Protein AF-K1SN02-F1 (afdb_monomer)

Foldseek 3Di:
DAFDDDPVVVVLVVLLVVLVCVVPDDLFWAKEKEFEAFQVRFTDFQDWAAEFVRDIWTAHPRRMTMDIGSFDKFKWKFFFDDQPTTDRPRPPCPDAGPDHWYWYFYQHLWTKIWTADPDPDLEAEGEDDRSVLSDADSRQGAQEAEPRHGDDPVNSCVLSPDPFRKYKYKYWDADPVQCVVPNPSRNSTYIYIYIDGPRDMDIDGDPDSVRRDSVRMHIYMYGPPGDDDPVSLVSNVVSVVSVVVVVCVVCVDDDPDDDDDRPPPDDDDPDDDDDPDD

Radius of gyration: 21.79 Å; Cα contacts (8 Å, |Δi|>4): 467; chains: 1; bounding box: 50×62×51 Å

Solvent-accessible surface area (backbone atoms only — not comparable to full-atom values): 16027 Å² total; per-residue (Å²): 120,80,61,66,63,68,69,54,38,52,50,52,52,52,50,31,51,50,18,51,50,61,70,68,49,72,89,51,68,28,46,45,35,34,35,35,22,31,64,84,71,40,54,29,51,66,48,67,35,41,30,53,92,77,43,75,47,60,21,38,83,71,6,34,44,78,47,79,39,68,58,39,60,37,50,35,38,39,40,52,89,62,102,74,42,52,53,72,50,49,84,76,59,81,56,53,73,81,55,58,43,36,37,40,38,38,27,48,74,31,48,33,43,30,43,45,75,74,66,90,59,60,66,43,79,38,71,47,79,66,45,80,64,50,67,78,45,66,73,54,57,48,38,45,28,41,94,88,39,75,61,49,62,69,60,50,48,54,63,69,69,46,93,55,35,32,40,41,39,35,39,66,39,61,59,73,65,22,33,73,77,57,37,80,72,14,76,60,7,32,37,38,40,46,82,42,56,43,72,34,72,52,73,50,68,58,98,52,58,89,67,62,48,61,88,47,48,46,44,37,41,32,38,69,93,58,78,72,57,66,71,55,51,53,51,45,53,54,33,56,52,51,54,50,51,54,53,53,69,75,45,80,83,75,81,91,81,85,90,74,86,62,92,83,74,63,90,69,80,85,79,78,82,79,73,86,80,128

Mean predicted aligned error: 12.96 Å

Organism: NCBI:txid408170

Nearest PDB structures (foldseek):
  3cyp-assembly3_B  TM=5.493E-01  e=2.891E+00  unclassified
  3s0w-assembly1_A  TM=4.953E-01  e=4.980E+00  Helicobacter pylori 26695

Secondary structure (DSSP, 8-state):
-PPP-THHHHHHHHHHHHHHHHHHS--PPEEEEEEEE-TTSSB-TT-EEEEGGG-EEE--TTSEEEEEESS-EEEEEEE-SSS---B-GGGT----TT--EEEEEE-SSSEEEEEEP-SSSSEEEEEES-GGG----SSSPPEEEETTEEPPHHHHHHHHTSSSEEEEEEEEE-THHHHHHHGGGGTT-EEEEEEEEESEEEEE--SSGGG--GGGEEEEEEETTPPPPHHHHHHHHHHHHHHHHHHHHH-TTT-S------TT--------------

Structure (mmCIF, N/CA/C/O backbone):
data_AF-K1SN02-F1
#
_entry.id   AF-K1SN02-F1
#
loop_
_atom_site.group_PDB
_atom_site.id
_atom_site.type_symbol
_atom_site.label_atom_id
_atom_site.label_alt_id
_atom_site.label_comp_id
_atom_site.label_asym_id
_atom_site.label_entity_id
_atom_site.label_seq_id
_atom_site.pdbx_PDB_ins_code
_atom_site.Cartn_x
_atom_site.Cartn_y
_atom_site.Cartn_z
_atom_site.occupancy
_atom_site.B_iso_or_equiv
_atom_site.auth_seq_id
_atom_site.auth_comp_id
_atom_site.auth_asym_id
_atom_site.auth_atom_id
_atom_site.pdbx_PDB_model_num
ATOM 1 N N . MET A 1 1 ? -15.490 1.609 28.570 1.00 53.97 1 MET A N 1
ATOM 2 C CA . MET A 1 1 ? -14.510 2.657 28.214 1.00 53.97 1 MET A CA 1
ATOM 3 C C . MET A 1 1 ? -15.247 3.984 28.190 1.00 53.97 1 MET A C 1
ATOM 5 O O . MET A 1 1 ? -16.457 3.940 27.998 1.00 53.97 1 MET A O 1
ATOM 9 N N . PRO A 1 2 ? -14.588 5.120 28.461 1.00 56.62 2 PRO A N 1
ATOM 10 C CA . PRO A 1 2 ? -15.190 6.427 28.204 1.00 56.62 2 PRO A CA 1
ATOM 11 C C . PRO A 1 2 ? -15.437 6.627 26.691 1.00 56.62 2 PRO A C 1
ATOM 13 O O . PRO A 1 2 ? -14.817 5.910 25.897 1.00 56.62 2 PRO A O 1
ATOM 16 N N . PRO A 1 3 ? -16.323 7.564 26.297 1.00 67.69 3 PRO A N 1
ATOM 17 C CA . PRO A 1 3 ? -16.510 7.959 24.901 1.00 67.69 3 PRO A CA 1
ATOM 18 C C . PRO A 1 3 ? -15.192 8.381 24.247 1.00 67.69 3 PRO A C 1
ATOM 20 O O . PRO A 1 3 ? -14.272 8.845 24.926 1.00 67.69 3 PRO A O 1
ATOM 23 N N . VAL A 1 4 ? -15.107 8.235 22.926 1.00 72.56 4 VAL A N 1
ATOM 24 C CA . VAL A 1 4 ? -13.959 8.731 22.156 1.00 72.56 4 VAL A CA 1
ATOM 25 C C . VAL A 1 4 ? -14.099 10.238 21.947 1.00 72.56 4 VAL A C 1
ATOM 27 O O . VAL A 1 4 ? -15.140 10.701 21.489 1.00 72.56 4 VAL A O 1
ATOM 30 N N . GLU A 1 5 ? -13.046 11.000 22.242 1.00 76.19 5 GLU A N 1
ATOM 31 C CA . GLU A 1 5 ? -12.989 12.455 22.051 1.00 76.19 5 GLU A CA 1
ATOM 32 C C . GLU A 1 5 ? -11.730 12.855 21.261 1.00 76.19 5 GLU A C 1
ATOM 34 O O . GLU A 1 5 ? -10.764 12.093 21.175 1.00 76.19 5 GLU A O 1
ATOM 39 N N . GLY A 1 6 ? -11.736 14.057 20.674 1.00 86.25 6 GLY A N 1
ATOM 40 C CA . GLY A 1 6 ? -10.590 14.611 19.943 1.00 86.25 6 GLY A CA 1
ATOM 41 C C . GLY A 1 6 ? -10.284 13.887 18.627 1.00 86.25 6 GLY A C 1
ATOM 42 O O . GLY A 1 6 ? -11.191 13.431 17.929 1.00 86.25 6 GLY A O 1
ATOM 43 N N . SER A 1 7 ? -8.999 13.765 18.294 1.00 86.75 7 SER A N 1
ATOM 44 C CA . SER A 1 7 ? -8.512 13.175 17.036 1.00 86.75 7 SER A CA 1
ATOM 45 C C . SER A 1 7 ? -8.970 11.740 16.796 1.00 86.75 7 SER A C 1
ATOM 47 O O . SER A 1 7 ? -9.164 11.332 15.653 1.00 86.75 7 SER A O 1
ATOM 49 N N . MET A 1 8 ? -9.202 10.970 17.859 1.00 90.88 8 MET A N 1
ATOM 50 C CA . MET A 1 8 ? -9.711 9.605 17.741 1.00 90.88 8 MET A CA 1
ATOM 51 C C . MET A 1 8 ? -11.158 9.584 17.225 1.00 90.88 8 MET A C 1
ATOM 53 O O . MET A 1 8 ? -11.515 8.709 16.439 1.00 90.88 8 MET A O 1
ATOM 57 N N . ALA A 1 9 ? -11.990 10.558 17.610 1.00 90.62 9 ALA A N 1
ATOM 58 C CA . ALA A 1 9 ? -13.353 10.669 17.094 1.00 90.62 9 ALA A CA 1
ATOM 59 C C . ALA A 1 9 ? -13.345 11.110 15.622 1.00 90.62 9 ALA A C 1
ATOM 61 O O . ALA A 1 9 ? -14.092 10.572 14.805 1.00 90.62 9 ALA A O 1
ATOM 62 N N . GLU A 1 10 ? -12.449 12.037 15.268 1.00 91.25 10 GLU A N 1
ATOM 63 C CA . GLU A 1 10 ? -12.244 12.475 13.882 1.00 91.25 10 GLU A CA 1
ATOM 64 C C . GLU A 1 10 ? -11.747 11.333 12.985 1.00 91.25 10 GLU A C 1
ATOM 66 O O . GLU A 1 10 ? -12.242 11.172 11.868 1.00 91.25 10 GLU A O 1
ATOM 71 N N . LEU A 1 11 ? -10.827 10.497 13.480 1.00 93.06 11 LEU A N 1
ATOM 72 C CA . LEU A 1 11 ? -10.357 9.293 12.792 1.00 93.06 11 LEU A CA 1
ATOM 73 C C . LEU A 1 11 ? -11.524 8.362 12.448 1.00 93.06 11 LEU A C 1
ATOM 75 O O . LEU A 1 11 ? -11.682 7.993 11.285 1.00 93.06 11 LEU A O 1
ATOM 79 N N . LEU A 1 12 ? -12.348 8.000 13.435 1.00 94.00 12 LEU A N 1
ATOM 80 C CA . LEU A 1 12 ? -13.479 7.093 13.224 1.00 94.00 12 LEU A CA 1
ATOM 81 C C . LEU A 1 12 ? -14.492 7.674 12.229 1.00 94.00 12 LEU A C 1
ATOM 83 O O . LEU A 1 12 ? -14.908 6.969 11.311 1.00 94.00 12 LEU A O 1
ATOM 87 N N . ALA A 1 13 ? -14.819 8.964 12.348 1.00 92.94 13 ALA A N 1
ATOM 88 C CA . ALA A 1 13 ? -15.745 9.640 11.441 1.00 92.94 13 ALA A CA 1
ATOM 89 C C . ALA A 1 13 ? -15.216 9.711 9.996 1.00 92.94 13 ALA A C 1
ATOM 91 O O . ALA A 1 13 ? -15.965 9.502 9.039 1.00 92.94 13 ALA A O 1
ATOM 92 N N . ASN A 1 14 ? -13.919 9.981 9.812 1.00 92.94 14 ASN A N 1
ATOM 93 C CA . ASN A 1 14 ? -13.302 10.005 8.486 1.00 92.94 14 ASN A CA 1
ATOM 94 C C . ASN A 1 14 ? -13.254 8.604 7.858 1.00 92.94 14 ASN A C 1
ATOM 96 O O . ASN A 1 14 ? -13.504 8.472 6.659 1.00 92.94 14 ASN A O 1
ATOM 100 N N . LEU A 1 15 ? -13.000 7.558 8.649 1.00 93.12 15 LEU A N 1
ATOM 101 C CA . LEU A 1 15 ? -13.045 6.170 8.179 1.00 93.12 15 LEU A CA 1
ATOM 102 C C . LEU A 1 15 ? -14.469 5.729 7.809 1.00 93.12 15 LEU A C 1
ATOM 104 O O . LEU A 1 15 ? -14.651 5.116 6.760 1.00 93.12 15 LEU A O 1
ATOM 108 N N . GLU A 1 16 ? -15.477 6.094 8.605 1.00 93.25 16 GLU A N 1
ATOM 109 C CA . GLU A 1 16 ? -16.899 5.886 8.290 1.00 93.25 16 GLU A CA 1
ATOM 110 C C . GLU A 1 16 ? -17.292 6.537 6.964 1.00 93.25 16 GLU A C 1
ATOM 112 O O . GLU A 1 16 ? -17.898 5.897 6.099 1.00 93.25 16 GLU A O 1
ATOM 117 N N . ARG A 1 17 ? -16.908 7.807 6.783 1.00 90.81 17 ARG A N 1
ATOM 118 C CA . ARG A 1 17 ? -17.157 8.547 5.542 1.00 90.81 17 ARG A CA 1
ATOM 119 C C . ARG A 1 17 ? -16.485 7.862 4.352 1.00 90.81 17 ARG A C 1
ATOM 121 O O . ARG A 1 17 ? -17.151 7.607 3.354 1.00 90.81 17 ARG A O 1
ATOM 128 N N . THR A 1 18 ? -15.211 7.501 4.489 1.00 87.12 18 THR A N 1
ATOM 129 C CA . THR A 1 18 ? -14.432 6.822 3.439 1.00 87.12 18 THR A CA 1
ATOM 130 C C . THR A 1 18 ? -15.048 5.468 3.067 1.00 87.12 18 THR A C 1
ATOM 132 O O . THR A 1 18 ? -15.125 5.109 1.894 1.00 87.12 18 THR A O 1
ATOM 135 N N . ALA A 1 19 ? -15.537 4.707 4.049 1.00 86.62 19 ALA A N 1
ATOM 136 C CA . ALA A 1 19 ? -16.222 3.442 3.803 1.00 86.62 19 ALA A CA 1
ATOM 137 C C . ALA A 1 19 ? -17.558 3.627 3.078 1.00 86.62 19 ALA A C 1
ATOM 139 O O . ALA A 1 19 ? -17.861 2.872 2.153 1.00 86.62 19 ALA A O 1
ATOM 140 N N . LEU A 1 20 ? -18.336 4.649 3.437 1.00 86.88 20 LEU A N 1
ATOM 141 C CA . LEU A 1 20 ? -19.575 4.972 2.735 1.00 86.88 20 LEU A CA 1
ATOM 142 C C . LEU A 1 20 ? -19.314 5.408 1.286 1.00 86.88 20 LEU A C 1
ATOM 144 O O . LEU A 1 20 ? -20.003 4.955 0.371 1.00 86.88 20 LEU A O 1
ATOM 148 N N . GLU A 1 21 ? -18.302 6.247 1.067 1.00 83.31 21 GLU A N 1
ATOM 149 C CA . GLU A 1 21 ? -17.846 6.638 -0.270 1.00 83.31 21 GLU A CA 1
ATOM 150 C C . GLU A 1 21 ? -17.459 5.398 -1.083 1.00 83.31 21 GLU A C 1
ATOM 152 O O . GLU A 1 21 ? -17.989 5.197 -2.171 1.00 83.31 21 GLU A O 1
ATOM 157 N N . LYS A 1 22 ? -16.655 4.487 -0.520 1.00 75.56 22 LYS A N 1
ATOM 158 C CA . LYS A 1 22 ? -16.278 3.222 -1.173 1.00 75.56 22 LYS A CA 1
ATOM 159 C C . LYS A 1 22 ? -17.474 2.309 -1.474 1.00 75.56 22 LYS A C 1
ATOM 161 O O . LYS A 1 22 ? -17.484 1.643 -2.502 1.00 75.56 22 LYS A O 1
ATOM 166 N N . GLN A 1 23 ? -18.475 2.257 -0.594 1.00 75.50 23 GLN A N 1
ATOM 167 C CA . GLN A 1 23 ? -19.681 1.440 -0.786 1.00 75.50 23 GLN A CA 1
ATOM 168 C C . GLN A 1 23 ? -20.591 1.983 -1.896 1.00 75.50 23 GLN A C 1
ATOM 170 O O . GLN A 1 23 ? -21.302 1.215 -2.543 1.00 75.50 23 GLN A O 1
ATOM 175 N N . THR A 1 24 ? -20.613 3.304 -2.069 1.00 71.62 24 THR A N 1
ATOM 176 C CA . THR A 1 24 ? -21.481 3.995 -3.033 1.00 71.62 24 THR A CA 1
ATOM 177 C C . THR A 1 24 ? -20.775 4.329 -4.341 1.00 71.62 24 THR A C 1
ATOM 179 O O . THR A 1 24 ? -21.447 4.647 -5.321 1.00 71.62 24 THR A O 1
ATOM 182 N N . ALA A 1 25 ? -19.446 4.228 -4.372 1.00 64.62 25 ALA A N 1
ATOM 183 C CA . ALA A 1 25 ? -18.659 4.359 -5.580 1.00 64.62 25 ALA A CA 1
ATOM 184 C C . ALA A 1 25 ? -19.066 3.272 -6.578 1.00 64.62 25 ALA A C 1
ATOM 186 O O . ALA A 1 25 ? -19.019 2.074 -6.290 1.00 64.62 25 ALA A O 1
ATOM 187 N N . GLU A 1 26 ? -19.452 3.692 -7.781 1.00 57.66 26 GLU A N 1
ATOM 188 C CA . GLU A 1 26 ? -19.467 2.778 -8.916 1.00 57.66 26 GLU A CA 1
ATOM 189 C C . GLU A 1 26 ? -18.046 2.234 -9.110 1.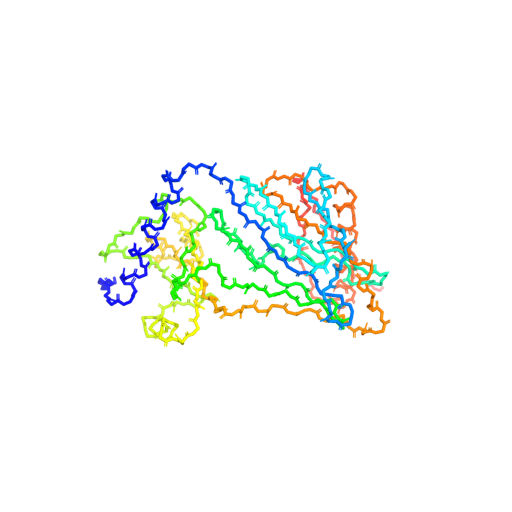00 57.66 26 GLU A C 1
ATOM 191 O O . GLU A 1 26 ? -17.074 2.946 -8.848 1.00 57.66 26 GLU A O 1
ATOM 196 N N . SER A 1 27 ? -17.916 0.975 -9.542 1.00 58.53 27 SER A N 1
ATOM 197 C CA . SER A 1 27 ? -16.624 0.353 -9.859 1.00 58.53 27 SER A CA 1
ATOM 198 C C . SER A 1 27 ? -15.967 1.102 -11.023 1.00 58.53 27 SER A C 1
ATOM 200 O O . SER A 1 27 ? -16.099 0.714 -12.179 1.00 58.53 27 SER A O 1
ATOM 202 N N . GLY A 1 28 ? -15.320 2.224 -10.718 1.00 59.72 28 GLY A N 1
ATOM 203 C CA . GLY A 1 28 ? -14.624 3.071 -11.667 1.00 59.72 28 GLY A CA 1
ATOM 204 C C . GLY A 1 28 ? -13.211 2.564 -11.897 1.00 59.72 28 GLY A C 1
ATOM 205 O O . GLY A 1 28 ? -12.544 2.078 -10.979 1.00 59.72 28 GLY A O 1
ATOM 206 N N . ALA A 1 29 ? -12.743 2.685 -13.135 1.00 67.44 29 ALA A N 1
ATOM 207 C CA . ALA A 1 29 ? -11.356 2.401 -13.432 1.00 67.44 29 ALA A CA 1
ATOM 208 C C . ALA A 1 29 ? -10.444 3.398 -12.693 1.00 67.44 29 ALA A C 1
ATOM 210 O O . ALA A 1 29 ? -10.661 4.605 -12.769 1.00 67.44 29 ALA A O 1
ATOM 211 N N . HIS A 1 30 ? -9.434 2.893 -11.992 1.00 70.69 30 HIS A N 1
ATOM 212 C CA . HIS A 1 30 ? -8.399 3.678 -11.325 1.00 70.69 30 HIS A CA 1
ATOM 213 C C . HIS A 1 30 ? -7.110 3.657 -12.140 1.00 70.69 30 HIS A C 1
ATOM 215 O O . HIS A 1 30 ? -6.865 2.751 -12.951 1.00 70.69 30 HIS A O 1
ATOM 221 N N . THR A 1 31 ? -6.291 4.680 -11.919 1.00 75.88 31 THR A N 1
ATOM 222 C CA . THR A 1 31 ? -5.050 4.892 -12.647 1.00 75.88 31 THR A CA 1
ATOM 223 C C . THR A 1 31 ? -3.862 4.514 -11.778 1.00 75.88 31 THR A C 1
ATOM 225 O O . THR A 1 31 ? -3.596 5.086 -10.724 1.00 75.88 31 THR A O 1
ATOM 228 N N . PHE A 1 32 ? -3.091 3.560 -12.276 1.00 78.31 32 PHE A N 1
ATOM 229 C CA . PHE A 1 32 ? -1.791 3.205 -11.748 1.00 78.31 32 PHE A CA 1
ATOM 230 C C . PHE A 1 32 ? -0.717 3.835 -12.622 1.00 78.31 32 PHE A C 1
ATOM 232 O O . PHE A 1 32 ? -0.511 3.440 -13.774 1.00 78.31 32 PHE A O 1
ATOM 239 N N . THR A 1 33 ? -0.050 4.844 -12.082 1.00 84.06 33 THR A N 1
ATOM 240 C CA . THR A 1 33 ? 1.046 5.540 -12.746 1.00 84.06 33 THR A CA 1
ATOM 241 C C . THR A 1 33 ? 2.354 5.255 -12.040 1.00 84.06 33 THR A C 1
ATOM 243 O O . THR A 1 33 ? 2.407 4.917 -10.857 1.00 84.06 33 THR A O 1
ATOM 246 N N . GLY A 1 34 ? 3.444 5.417 -12.767 1.00 87.19 34 GLY A N 1
ATOM 247 C CA . GLY A 1 34 ? 4.736 5.407 -12.126 1.00 87.19 34 GLY A CA 1
ATOM 248 C C . GLY A 1 34 ? 5.867 5.633 -13.090 1.00 87.19 34 GLY A C 1
ATOM 249 O O . GLY A 1 34 ? 5.663 5.914 -14.276 1.00 87.19 34 GLY A O 1
ATOM 250 N N . ARG A 1 35 ? 7.069 5.527 -12.540 1.00 90.94 35 ARG A N 1
ATOM 251 C CA . ARG A 1 35 ? 8.315 5.771 -13.241 1.00 90.94 35 ARG A CA 1
ATOM 252 C C . ARG A 1 35 ? 9.356 4.736 -12.855 1.00 90.94 35 ARG A C 1
ATOM 254 O O . ARG A 1 35 ? 9.478 4.388 -11.685 1.00 90.94 35 ARG A O 1
ATOM 261 N N . VAL A 1 36 ? 10.105 4.255 -13.837 1.00 88.25 36 VAL A N 1
ATOM 262 C CA . VAL A 1 36 ? 11.211 3.318 -13.633 1.00 88.25 36 VAL A CA 1
ATOM 263 C C . VAL A 1 36 ? 12.522 4.029 -13.927 1.00 88.25 36 VAL A C 1
ATOM 265 O O . VAL A 1 36 ? 12.675 4.668 -14.970 1.00 88.25 36 VAL A O 1
ATOM 268 N N . PHE A 1 37 ? 13.467 3.899 -13.006 1.00 88.25 37 PHE A N 1
ATOM 269 C CA . PHE A 1 37 ? 14.831 4.387 -13.108 1.00 88.25 37 PHE A CA 1
ATOM 270 C C . PHE A 1 37 ? 15.786 3.196 -13.171 1.00 88.25 37 PHE A C 1
ATOM 272 O O . PHE A 1 37 ? 15.706 2.270 -12.361 1.00 88.25 37 PHE A O 1
ATOM 279 N N . GLY A 1 38 ? 16.672 3.216 -14.164 1.00 85.62 38 GLY A N 1
ATOM 280 C CA . GLY A 1 38 ? 17.622 2.143 -14.429 1.00 85.62 38 GLY A CA 1
ATOM 281 C C . GLY A 1 38 ? 18.846 2.192 -13.518 1.00 85.62 38 GLY A C 1
ATOM 282 O O . GLY A 1 38 ? 18.917 2.946 -12.545 1.00 85.62 38 GLY A O 1
ATOM 283 N N . ARG A 1 39 ? 19.861 1.398 -13.872 1.00 82.19 39 ARG A N 1
ATOM 284 C CA . ARG A 1 39 ? 21.099 1.256 -13.089 1.00 82.19 39 ARG A CA 1
ATOM 285 C C . ARG A 1 39 ? 21.873 2.562 -12.893 1.00 82.19 39 ARG A C 1
ATOM 287 O O . ARG A 1 39 ? 22.628 2.701 -11.936 1.00 82.19 39 ARG A O 1
ATOM 294 N N . ASP A 1 40 ? 21.731 3.505 -13.813 1.00 86.38 40 ASP A N 1
ATOM 295 C CA . ASP A 1 40 ? 22.384 4.810 -13.757 1.00 86.38 40 ASP A CA 1
ATOM 296 C C . ASP A 1 40 ? 21.537 5.879 -13.049 1.00 86.38 40 ASP A C 1
ATOM 298 O O . ASP A 1 40 ? 21.893 7.057 -13.095 1.00 86.38 40 ASP A O 1
ATOM 302 N N . ASP A 1 41 ? 20.442 5.461 -12.397 1.00 86.69 41 ASP A N 1
ATOM 303 C CA . ASP A 1 41 ? 19.448 6.314 -11.739 1.00 86.69 41 ASP A CA 1
ATOM 304 C C . ASP A 1 41 ? 18.820 7.342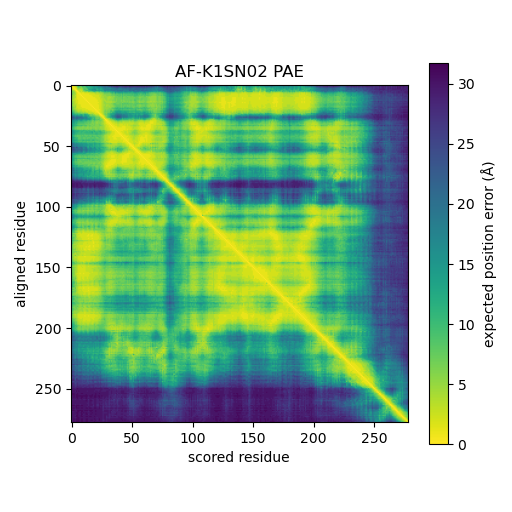 -12.698 1.00 86.69 41 ASP A C 1
ATOM 306 O O . ASP A 1 41 ? 18.359 8.415 -12.306 1.00 86.69 41 ASP A O 1
ATOM 310 N N . LYS A 1 42 ? 18.806 7.018 -13.998 1.00 91.81 42 LYS A N 1
ATOM 311 C CA . LYS A 1 42 ? 18.092 7.783 -15.020 1.00 91.81 42 LYS A CA 1
ATOM 312 C C . LYS A 1 42 ? 16.825 7.056 -15.445 1.00 91.81 42 LYS A C 1
ATOM 314 O O . LYS A 1 42 ? 16.740 5.835 -15.304 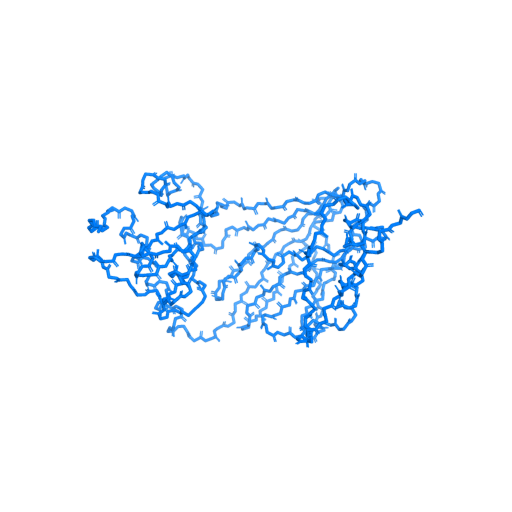1.00 91.81 42 LYS A O 1
ATOM 319 N N . PRO A 1 43 ? 15.839 7.786 -15.991 1.00 93.62 43 PRO A N 1
ATOM 320 C CA . PRO A 1 43 ? 14.614 7.162 -16.449 1.00 93.62 43 PRO A CA 1
ATOM 321 C C . PRO A 1 43 ? 14.884 6.081 -17.494 1.00 93.62 43 PRO A C 1
ATOM 323 O O . PRO A 1 43 ? 15.592 6.315 -18.475 1.00 93.62 43 PRO A O 1
ATOM 326 N N . TRP A 1 44 ? 14.318 4.900 -17.271 1.00 91.62 44 TRP A N 1
ATOM 327 C CA . TRP A 1 44 ? 14.549 3.739 -18.112 1.00 91.62 44 TRP A CA 1
ATOM 328 C C . TRP A 1 44 ? 13.460 3.633 -19.167 1.00 91.62 44 TRP A C 1
ATOM 330 O O . TRP A 1 44 ? 12.356 3.169 -18.891 1.00 91.62 44 TRP A O 1
ATOM 340 N N . ALA A 1 45 ? 13.776 4.065 -20.383 1.00 92.62 45 ALA A N 1
ATOM 341 C CA . ALA A 1 45 ? 12.887 3.938 -21.528 1.00 92.62 45 ALA A CA 1
ATOM 342 C C . ALA A 1 45 ? 12.857 2.510 -22.082 1.00 9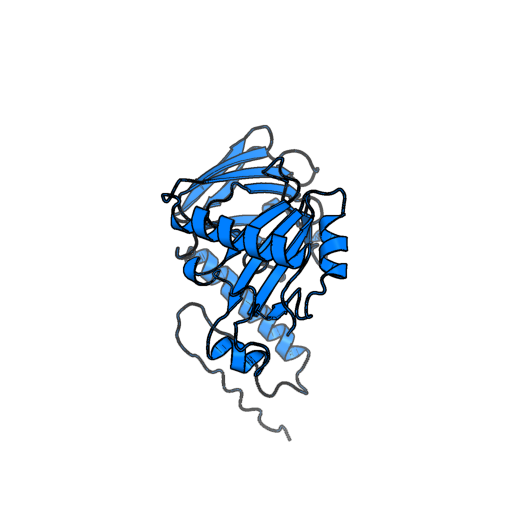2.62 45 ALA A C 1
ATOM 344 O O . ALA A 1 45 ? 13.900 1.866 -22.199 1.00 92.62 45 ALA A O 1
ATOM 345 N N . GLY A 1 46 ? 11.674 2.039 -22.479 1.00 89.38 46 GLY A N 1
ATOM 346 C CA . GLY A 1 46 ? 11.519 0.713 -23.076 1.00 89.38 46 GLY A CA 1
ATOM 347 C C . GLY A 1 46 ? 11.575 -0.447 -22.080 1.00 89.38 46 GLY A C 1
ATOM 348 O O . GLY A 1 46 ? 11.609 -1.595 -22.516 1.00 89.38 46 GLY A O 1
ATOM 349 N N . TYR A 1 47 ? 11.575 -0.174 -20.771 1.00 85.50 47 TYR A N 1
ATOM 350 C CA . TYR A 1 47 ? 11.469 -1.213 -19.752 1.00 85.50 47 TYR A CA 1
ATOM 351 C C . TYR A 1 47 ? 10.083 -1.856 -19.841 1.00 85.50 47 TYR A C 1
ATOM 353 O O . TYR A 1 47 ? 9.062 -1.165 -19.788 1.00 85.50 47 TYR A O 1
ATOM 361 N N . GLU A 1 48 ? 10.057 -3.173 -20.016 1.00 83.62 48 GLU A N 1
ATOM 362 C CA . GLU A 1 48 ? 8.841 -3.952 -20.201 1.00 83.62 48 GLU A CA 1
ATOM 363 C C . GLU A 1 48 ? 8.501 -4.706 -18.917 1.00 83.62 48 GLU A C 1
ATOM 365 O O . GLU A 1 48 ? 9.327 -5.434 -18.372 1.00 83.62 48 GLU A O 1
ATOM 370 N N . PHE A 1 49 ? 7.259 -4.574 -18.460 1.00 77.00 49 PHE A N 1
ATOM 371 C CA . PHE A 1 49 ? 6.736 -5.348 -17.342 1.00 77.00 49 PHE A CA 1
ATOM 372 C C . PHE A 1 49 ? 5.416 -6.027 -17.700 1.00 77.00 49 PHE A C 1
ATOM 374 O O . PHE A 1 49 ? 4.656 -5.583 -18.571 1.00 77.00 49 PHE A O 1
ATOM 381 N N . ILE A 1 50 ? 5.160 -7.150 -17.032 1.00 72.12 50 ILE A N 1
ATOM 382 C CA . ILE A 1 50 ? 4.043 -8.042 -17.331 1.00 72.12 50 ILE A CA 1
ATOM 383 C C . ILE A 1 50 ? 2.916 -7.767 -16.338 1.00 72.12 50 ILE A C 1
ATOM 385 O O . ILE A 1 50 ? 3.113 -7.715 -15.130 1.00 72.12 50 ILE A O 1
ATOM 389 N N . CYS A 1 51 ? 1.706 -7.605 -16.846 1.00 70.19 51 CYS A N 1
ATOM 390 C CA . CYS A 1 51 ? 0.493 -7.460 -16.057 1.00 70.19 51 CYS A CA 1
ATOM 391 C C . CYS A 1 51 ? -0.347 -8.743 -16.135 1.00 70.19 51 CYS A C 1
ATOM 393 O O . CYS A 1 51 ? -0.218 -9.527 -17.084 1.00 70.19 51 CYS A O 1
ATOM 395 N N . SER A 1 52 ? -1.251 -8.938 -15.171 1.00 62.75 52 SER A N 1
ATOM 396 C CA . SER A 1 52 ? -2.237 -10.023 -15.221 1.00 62.75 52 SER A CA 1
ATOM 397 C C . SER A 1 52 ? -3.011 -10.004 -16.548 1.00 62.75 52 SER A C 1
ATOM 399 O O . SER A 1 52 ? -3.243 -8.951 -17.156 1.00 62.75 52 SER A O 1
ATOM 401 N N . GLY A 1 53 ? -3.341 -11.202 -17.036 1.00 61.50 53 GLY A N 1
ATOM 402 C CA . GLY A 1 53 ? -3.879 -11.431 -18.378 1.00 61.50 53 GLY A CA 1
ATOM 403 C C . GLY A 1 53 ? -2.825 -11.406 -19.493 1.00 61.50 53 GLY A C 1
ATOM 404 O O . GLY A 1 53 ? -3.185 -11.378 -20.667 1.00 61.50 53 GLY A O 1
ATOM 405 N N . GLY A 1 54 ? -1.529 -11.389 -19.155 1.00 64.62 54 GLY A N 1
ATOM 406 C CA . GLY A 1 54 ? -0.424 -11.408 -20.125 1.00 64.62 54 GLY A CA 1
ATOM 407 C C . GLY A 1 54 ? -0.207 -10.077 -20.850 1.00 64.62 54 GLY A C 1
ATOM 408 O O . GLY A 1 54 ? 0.541 -10.017 -21.829 1.00 64.62 54 GLY A O 1
ATOM 409 N N . ARG A 1 55 ? -0.854 -9.000 -20.386 1.00 68.88 55 ARG A N 1
ATOM 410 C CA . ARG A 1 55 ? -0.677 -7.655 -20.938 1.00 68.88 55 ARG A CA 1
ATOM 411 C C . ARG A 1 55 ? 0.734 -7.169 -20.630 1.00 68.88 55 ARG A C 1
ATOM 413 O O . ARG A 1 55 ? 1.161 -7.188 -19.486 1.00 68.88 55 ARG A O 1
ATOM 420 N N . ARG A 1 56 ? 1.433 -6.678 -21.645 1.00 79.38 56 ARG A N 1
ATOM 421 C CA . ARG A 1 56 ? 2.750 -6.053 -21.499 1.00 79.38 56 ARG A CA 1
ATOM 422 C C . ARG A 1 56 ? 2.586 -4.542 -21.453 1.00 79.38 56 ARG A C 1
ATOM 424 O O . ARG A 1 56 ? 1.790 -3.983 -22.212 1.00 79.38 56 ARG A O 1
ATOM 431 N N . VAL A 1 57 ? 3.306 -3.892 -20.553 1.00 81.50 57 VAL A N 1
ATOM 432 C CA . VAL A 1 57 ? 3.378 -2.433 -20.463 1.00 81.50 57 VAL A CA 1
ATOM 433 C C . VAL A 1 57 ? 4.837 -2.043 -20.605 1.00 81.50 57 VAL A C 1
ATOM 435 O O . VAL A 1 57 ? 5.713 -2.677 -20.027 1.00 81.50 57 VAL A O 1
ATOM 438 N N . VAL A 1 58 ? 5.079 -1.024 -21.422 1.00 88.25 58 VAL A N 1
ATOM 439 C CA . VAL A 1 58 ? 6.417 -0.547 -21.762 1.00 88.25 58 VAL A CA 1
ATOM 440 C C . VAL A 1 58 ? 6.517 0.908 -21.339 1.00 88.25 58 VAL A C 1
ATOM 442 O O . VAL A 1 58 ? 5.603 1.691 -21.610 1.00 88.25 58 VAL A O 1
ATOM 445 N N . THR A 1 59 ? 7.605 1.262 -20.664 1.00 91.56 59 THR A N 1
ATOM 446 C CA . THR A 1 59 ? 7.851 2.638 -20.233 1.00 91.56 59 THR A CA 1
ATOM 447 C C . THR A 1 59 ? 8.180 3.566 -21.406 1.00 91.56 59 THR A C 1
ATOM 449 O O . THR A 1 59 ? 8.816 3.168 -22.387 1.00 91.56 59 THR A O 1
ATOM 452 N N . ASP A 1 60 ? 7.758 4.827 -21.302 1.00 94.06 60 ASP A N 1
ATOM 453 C CA . ASP A 1 60 ? 8.055 5.868 -22.291 1.00 94.06 60 ASP A CA 1
ATOM 454 C C . ASP A 1 60 ? 9.504 6.392 -22.204 1.00 94.06 60 ASP A C 1
ATOM 456 O O . ASP A 1 60 ? 10.320 5.901 -21.426 1.00 94.06 60 ASP A O 1
ATOM 460 N N . ALA A 1 61 ? 9.845 7.402 -23.014 1.00 94.25 61 ALA A N 1
ATOM 461 C CA . ALA A 1 61 ? 11.185 7.999 -23.052 1.00 94.25 61 ALA A CA 1
ATOM 462 C C . ALA A 1 61 ? 11.637 8.587 -21.702 1.00 94.25 61 ALA A C 1
ATOM 464 O O . ALA A 1 61 ? 12.832 8.676 -21.424 1.00 94.25 61 ALA A O 1
ATOM 465 N N . GLU A 1 62 ? 10.686 8.965 -20.852 1.00 95.06 62 GLU A N 1
ATOM 466 C CA . GLU A 1 62 ? 10.924 9.459 -19.506 1.00 95.06 62 GLU A CA 1
ATOM 467 C C . GLU A 1 62 ? 10.738 8.360 -18.455 1.00 95.06 62 GLU A C 1
ATOM 469 O O . GLU A 1 62 ? 10.594 8.688 -17.278 1.00 95.06 62 GLU A O 1
ATOM 474 N N . GLY A 1 63 ? 10.752 7.081 -18.837 1.00 91.31 63 GLY A N 1
ATOM 475 C CA . GLY A 1 63 ? 10.608 5.941 -17.936 1.00 91.31 63 GLY A CA 1
ATOM 476 C C . GLY A 1 63 ? 9.216 5.805 -17.318 1.00 91.31 63 GLY A C 1
ATOM 477 O O . GLY A 1 63 ? 9.055 5.045 -16.367 1.00 91.31 63 GLY A O 1
ATOM 478 N N . ARG A 1 64 ? 8.214 6.548 -17.803 1.00 93.88 64 ARG A N 1
ATOM 479 C CA . ARG A 1 64 ? 6.871 6.581 -17.216 1.00 93.88 64 ARG A CA 1
ATOM 480 C C . ARG A 1 64 ? 5.994 5.476 -17.771 1.00 93.88 64 ARG A C 1
ATOM 482 O O . ARG A 1 64 ? 6.135 5.073 -18.924 1.00 93.88 64 ARG A O 1
ATOM 489 N N . PHE A 1 65 ? 5.024 5.054 -16.975 1.00 89.19 65 PHE A N 1
ATOM 490 C CA . PHE A 1 65 ? 3.960 4.161 -17.407 1.00 89.19 65 PHE A CA 1
ATOM 491 C C . PHE A 1 65 ? 2.604 4.595 -16.846 1.00 89.19 65 PHE A C 1
ATOM 493 O O . PHE A 1 65 ? 2.504 5.345 -15.872 1.00 89.19 65 PHE A O 1
ATOM 500 N N . THR A 1 66 ? 1.536 4.105 -17.470 1.00 86.50 66 THR A N 1
ATOM 501 C CA . THR A 1 66 ? 0.161 4.308 -17.008 1.00 86.50 66 THR A CA 1
ATOM 502 C C . THR A 1 66 ? -0.665 3.069 -17.308 1.00 86.50 66 THR A C 1
ATOM 504 O O . THR A 1 66 ? -0.663 2.561 -18.432 1.00 86.50 66 THR A O 1
ATOM 507 N N . ILE A 1 67 ? -1.387 2.589 -16.304 1.00 80.06 67 ILE A N 1
ATOM 508 C CA . ILE A 1 67 ? -2.300 1.459 -16.407 1.00 80.06 67 ILE A CA 1
ATOM 509 C C . ILE A 1 67 ? -3.641 1.893 -15.844 1.00 80.06 67 ILE A C 1
ATOM 511 O O . ILE A 1 67 ? -3.704 2.518 -14.795 1.00 80.06 67 ILE A O 1
ATOM 515 N N . VAL A 1 68 ? -4.704 1.552 -16.557 1.00 78.31 68 VAL A N 1
ATOM 516 C CA . VAL A 1 68 ? -6.080 1.816 -16.144 1.00 78.31 68 VAL A CA 1
ATOM 517 C C . VAL A 1 68 ? -6.752 0.469 -15.935 1.00 78.31 68 VAL A C 1
ATOM 519 O O . VAL A 1 68 ? -6.656 -0.405 -16.804 1.00 78.31 68 VAL A O 1
ATOM 522 N N . THR A 1 69 ? -7.370 0.291 -14.773 1.00 69.88 69 THR A N 1
ATOM 523 C CA . THR A 1 69 ? -7.947 -0.982 -14.329 1.00 69.88 69 THR A CA 1
ATOM 524 C C . THR A 1 69 ? -9.129 -0.762 -13.400 1.00 69.88 69 THR A C 1
ATOM 526 O O . THR A 1 69 ? -9.171 0.207 -12.658 1.00 69.88 69 THR A O 1
ATOM 529 N N . GLU A 1 70 ? -10.089 -1.676 -13.416 1.00 67.94 70 GLU A N 1
ATOM 530 C CA . GLU A 1 70 ? -11.218 -1.679 -12.478 1.00 67.94 70 GLU A CA 1
ATOM 531 C C . GLU A 1 70 ? -10.942 -2.568 -11.251 1.00 67.94 70 GLU A C 1
ATOM 533 O O . GLU A 1 70 ? -11.649 -2.484 -10.251 1.00 67.94 70 GLU A O 1
ATOM 538 N N . LYS A 1 71 ? -9.888 -3.398 -11.296 1.00 62.28 71 LYS A N 1
ATOM 539 C CA . LYS A 1 71 ? -9.500 -4.316 -10.217 1.00 62.28 71 LYS A CA 1
ATOM 540 C C . LYS A 1 71 ? -8.260 -3.811 -9.477 1.00 62.28 71 LYS A C 1
ATOM 542 O O . LYS A 1 71 ? -7.326 -3.377 -10.151 1.00 62.28 71 LYS A O 1
ATOM 547 N N . PRO A 1 72 ? -8.213 -3.894 -8.138 1.00 57.09 72 PRO A N 1
ATOM 548 C CA . PRO A 1 72 ? -7.041 -3.485 -7.363 1.00 57.09 72 PRO A CA 1
ATOM 549 C C . PRO A 1 72 ? -5.783 -4.257 -7.779 1.00 57.09 72 PRO A C 1
ATOM 551 O O . PRO A 1 72 ? -5.863 -5.384 -8.271 1.00 57.09 72 PRO A O 1
ATOM 554 N N . ILE A 1 73 ? -4.620 -3.629 -7.596 1.00 59.97 73 ILE A N 1
ATOM 555 C CA . ILE A 1 73 ? -3.316 -4.157 -8.015 1.00 59.97 73 ILE A CA 1
ATOM 556 C C . ILE A 1 73 ? -2.556 -4.704 -6.822 1.00 59.97 73 ILE A C 1
ATOM 558 O O . ILE A 1 73 ? -2.336 -4.013 -5.833 1.00 59.97 73 ILE A O 1
ATOM 562 N N . VAL A 1 74 ? -2.027 -5.904 -6.997 1.00 57.34 74 VAL A N 1
ATOM 563 C CA . VAL A 1 74 ? -0.953 -6.473 -6.201 1.00 57.34 74 VAL A CA 1
ATOM 564 C C . VAL A 1 74 ? 0.325 -6.450 -7.035 1.00 57.34 74 VAL A C 1
ATOM 566 O O . VAL A 1 74 ? 0.404 -7.035 -8.116 1.00 57.34 74 VAL A O 1
ATOM 569 N N . CYS A 1 75 ? 1.344 -5.755 -6.539 1.00 57.69 75 CYS A N 1
ATOM 570 C CA . CYS A 1 75 ? 2.653 -5.696 -7.178 1.00 57.69 75 CYS A CA 1
ATOM 571 C C . CYS A 1 75 ? 3.530 -6.872 -6.718 1.00 57.69 75 CYS A C 1
ATOM 573 O O . CYS A 1 75 ? 3.752 -7.074 -5.522 1.00 57.69 75 CYS A O 1
ATOM 575 N N . TYR A 1 76 ? 4.050 -7.635 -7.675 1.00 58.66 76 TYR A N 1
ATOM 576 C CA . TYR A 1 76 ? 4.993 -8.728 -7.480 1.00 58.66 76 TYR A CA 1
ATOM 577 C C . TYR A 1 76 ? 6.297 -8.446 -8.226 1.00 58.66 76 TYR A C 1
ATOM 579 O O . TYR A 1 76 ? 6.297 -7.989 -9.364 1.00 58.66 76 TYR A O 1
ATOM 587 N N . LEU A 1 77 ? 7.429 -8.773 -7.608 1.00 56.91 77 LEU A N 1
ATOM 588 C CA . LEU A 1 77 ? 8.752 -8.588 -8.199 1.00 56.91 77 LEU A CA 1
ATOM 589 C C . LEU A 1 77 ? 9.517 -9.913 -8.211 1.00 56.91 77 LEU A C 1
ATOM 591 O O . LEU A 1 77 ? 9.613 -10.606 -7.192 1.00 56.91 77 LEU A O 1
ATOM 595 N N . VAL A 1 78 ? 10.067 -10.271 -9.371 1.00 52.59 78 VAL A N 1
ATOM 596 C CA . VAL A 1 78 ? 10.794 -11.527 -9.592 1.00 52.59 78 VAL A CA 1
ATOM 597 C C . VAL A 1 78 ? 12.092 -11.225 -10.327 1.00 52.59 78 VAL A C 1
ATOM 599 O O . VAL A 1 78 ? 12.039 -10.744 -11.446 1.00 52.59 78 VAL A O 1
ATOM 602 N N . GLY A 1 79 ? 13.261 -11.512 -9.746 1.00 47.09 79 GLY A N 1
ATOM 603 C CA . GLY A 1 79 ? 14.518 -11.283 -10.470 1.00 47.09 79 GLY A CA 1
ATOM 604 C C . GLY A 1 79 ? 15.794 -11.850 -9.853 1.00 47.09 79 GLY A C 1
ATOM 605 O O . GLY A 1 79 ? 15.813 -12.184 -8.665 1.00 47.09 79 GLY A O 1
ATOM 606 N N . GLY A 1 80 ? 16.823 -11.939 -10.713 1.00 40.31 80 GLY A N 1
ATOM 607 C CA . GLY A 1 80 ? 18.238 -12.309 -10.483 1.00 40.31 80 GLY A CA 1
ATOM 608 C C . GLY A 1 80 ? 18.660 -13.635 -11.149 1.00 40.31 80 GLY A C 1
ATOM 609 O O . GLY A 1 80 ? 17.793 -14.397 -11.571 1.00 40.31 80 GLY A O 1
ATOM 610 N N . GLU A 1 81 ? 19.949 -14.018 -11.122 1.00 38.88 81 GLU A N 1
ATOM 611 C CA . GLU A 1 81 ? 20.442 -15.389 -11.414 1.00 38.88 81 GLU A CA 1
ATOM 612 C C . GLU A 1 81 ? 20.797 -16.231 -10.164 1.00 38.88 81 GLU A C 1
ATOM 614 O O . GLU A 1 81 ? 20.706 -17.457 -10.214 1.00 38.88 81 GLU A O 1
ATOM 619 N N . THR A 1 82 ? 21.011 -15.614 -8.999 1.00 40.34 82 THR A N 1
ATOM 620 C CA . THR A 1 82 ? 21.486 -16.289 -7.772 1.00 40.34 82 THR A CA 1
ATOM 621 C C . THR A 1 82 ? 20.451 -16.294 -6.641 1.00 40.34 82 THR A C 1
ATOM 623 O O . THR A 1 82 ? 19.911 -15.233 -6.354 1.00 40.34 82 THR A O 1
ATOM 626 N N . ASP A 1 83 ? 20.192 -17.460 -6.033 1.00 37.94 83 ASP A N 1
ATOM 627 C CA . ASP A 1 83 ? 19.690 -17.855 -4.687 1.00 37.94 83 ASP A CA 1
ATOM 628 C C . ASP A 1 83 ? 18.845 -16.898 -3.792 1.00 37.94 83 ASP A C 1
ATOM 630 O O . ASP A 1 83 ? 18.625 -17.202 -2.621 1.00 37.94 83 ASP A O 1
ATOM 634 N N . GLN A 1 84 ? 18.359 -15.750 -4.271 1.00 42.97 84 GLN A N 1
ATOM 635 C CA . GLN A 1 84 ? 17.668 -14.699 -3.496 1.00 42.97 84 GLN A CA 1
ATOM 636 C C . GLN A 1 84 ? 16.388 -14.194 -4.189 1.00 42.97 84 GLN A C 1
ATOM 638 O O . GLN A 1 84 ? 16.009 -13.026 -4.071 1.00 42.97 84 GLN A O 1
ATOM 643 N N . LYS A 1 85 ? 15.742 -15.058 -4.977 1.00 54.34 85 LYS A N 1
ATOM 644 C CA . LYS A 1 85 ? 14.903 -14.644 -6.107 1.00 54.34 85 LYS A CA 1
ATOM 645 C C . LYS A 1 85 ? 13.428 -14.884 -5.868 1.00 54.34 85 LYS A C 1
ATOM 647 O O . LYS A 1 85 ? 13.021 -16.018 -5.699 1.00 54.34 85 LYS A O 1
ATOM 652 N N . VAL A 1 86 ? 12.643 -13.816 -6.020 1.00 42.84 86 VAL A N 1
ATOM 653 C CA . VAL A 1 86 ? 11.193 -13.673 -5.778 1.00 42.84 86 VAL A CA 1
ATOM 654 C C . VAL A 1 86 ? 10.918 -13.068 -4.403 1.00 42.84 86 VAL A C 1
ATOM 656 O O . VAL A 1 86 ? 10.732 -13.755 -3.400 1.00 42.84 86 VAL A O 1
ATOM 659 N N . LYS A 1 87 ? 10.822 -11.736 -4.367 1.00 46.22 87 LYS A N 1
ATOM 660 C CA . LYS A 1 87 ? 10.211 -11.034 -3.240 1.00 46.22 87 LYS A CA 1
ATOM 661 C C . LYS A 1 87 ? 8.807 -10.629 -3.653 1.00 46.22 87 LYS A C 1
ATOM 663 O O . LYS A 1 87 ? 8.608 -9.750 -4.488 1.00 46.22 87 LYS A O 1
ATOM 668 N N . SER A 1 88 ? 7.817 -11.279 -3.044 1.00 40.16 88 SER A N 1
ATOM 669 C CA . SER A 1 88 ? 6.458 -10.751 -3.058 1.00 40.16 88 SER A CA 1
ATOM 670 C C . SER A 1 88 ? 6.481 -9.402 -2.352 1.00 40.16 88 SER A C 1
ATOM 672 O O . SER A 1 88 ? 6.611 -9.326 -1.132 1.00 40.16 88 SER A O 1
ATOM 674 N N . VAL A 1 89 ? 6.355 -8.335 -3.129 1.00 43.94 89 VAL A N 1
ATOM 675 C CA . VAL A 1 89 ? 6.050 -7.001 -2.607 1.00 43.94 89 VAL A CA 1
ATOM 676 C C . VAL A 1 89 ? 4.577 -6.929 -2.160 1.00 43.94 89 VAL A C 1
ATOM 678 O O . VAL A 1 89 ? 4.180 -6.051 -1.400 1.00 43.94 89 VAL A O 1
ATOM 681 N N . GLY A 1 90 ? 3.779 -7.949 -2.488 1.00 36.44 90 GLY A N 1
ATOM 682 C CA . GLY A 1 90 ? 2.339 -7.981 -2.270 1.00 36.44 90 GLY A CA 1
ATOM 683 C C . GLY A 1 90 ? 1.844 -8.095 -0.826 1.00 36.44 90 GLY A C 1
ATOM 684 O O . GLY A 1 90 ? 0.662 -7.867 -0.610 1.00 36.44 90 GLY A O 1
ATOM 685 N N . SER A 1 91 ? 2.664 -8.420 0.185 1.00 31.78 91 SER A N 1
ATOM 686 C CA . SER A 1 91 ? 2.124 -8.566 1.556 1.00 31.78 91 SER A CA 1
ATOM 687 C C . SER A 1 91 ? 2.178 -7.294 2.411 1.00 31.78 91 SER A C 1
ATOM 689 O O . SER A 1 91 ? 1.632 -7.298 3.512 1.00 31.78 91 SER A O 1
ATOM 691 N N . ARG A 1 92 ? 2.868 -6.227 1.979 1.00 38.19 92 ARG A N 1
ATOM 692 C CA . ARG A 1 92 ? 3.055 -5.006 2.799 1.00 38.19 92 ARG A CA 1
ATOM 693 C C . ARG A 1 92 ? 2.535 -3.723 2.171 1.00 38.19 92 ARG A C 1
ATOM 695 O O . ARG A 1 92 ? 2.187 -2.811 2.919 1.00 38.19 92 ARG A O 1
ATOM 702 N N . PHE A 1 93 ? 2.412 -3.681 0.851 1.00 47.16 93 PHE A N 1
ATOM 703 C CA . PHE A 1 93 ? 1.766 -2.591 0.131 1.00 47.16 93 PHE A CA 1
ATOM 704 C C . PHE A 1 93 ? 0.291 -2.919 -0.029 1.00 47.16 93 PHE A C 1
ATOM 706 O O . PHE A 1 93 ? -0.164 -3.135 -1.144 1.00 47.16 93 PHE A O 1
ATOM 713 N N . GLY A 1 94 ? -0.443 -3.028 1.085 1.00 45.00 94 GLY A N 1
ATOM 714 C CA . GLY A 1 94 ? -1.903 -3.041 1.031 1.00 45.00 94 GLY A CA 1
ATOM 715 C C . GLY A 1 94 ? -2.329 -1.829 0.212 1.00 45.00 94 GLY A C 1
ATOM 716 O O . GLY A 1 94 ? -2.189 -0.704 0.673 1.00 45.00 94 GLY A O 1
ATOM 717 N N . ILE A 1 95 ? -2.696 -2.064 -1.042 1.00 49.72 95 ILE A N 1
ATOM 718 C CA . ILE A 1 95 ? -3.083 -1.037 -1.992 1.00 49.72 95 ILE A CA 1
ATOM 719 C C . ILE A 1 95 ? -4.613 -1.048 -1.976 1.00 49.72 95 ILE A C 1
ATOM 721 O O . ILE A 1 95 ? -5.214 -2.078 -2.297 1.00 49.72 95 ILE A O 1
ATOM 725 N N . PRO A 1 96 ? -5.268 0.033 -1.534 1.00 48.12 96 PRO A N 1
ATOM 726 C CA . PRO A 1 96 ? -6.715 0.057 -1.420 1.00 48.12 96 PRO A CA 1
ATOM 727 C C . PRO A 1 96 ? -7.370 0.103 -2.805 1.00 48.12 96 PRO A C 1
ATOM 729 O O . PRO A 1 96 ? -6.872 0.735 -3.735 1.00 48.12 96 PRO A O 1
ATOM 732 N N . MET A 1 97 ? -8.532 -0.540 -2.929 1.00 44.31 97 MET A N 1
ATOM 733 C CA . MET A 1 97 ? -9.407 -0.372 -4.093 1.00 44.31 97 MET A CA 1
ATOM 734 C C . MET A 1 97 ? -9.803 1.095 -4.279 1.00 44.31 97 MET A C 1
ATOM 736 O O . MET A 1 97 ? -10.258 1.726 -3.325 1.00 44.31 97 MET A O 1
ATOM 740 N N . GLY A 1 98 ? -9.730 1.581 -5.522 1.00 51.59 98 GLY A N 1
ATOM 741 C CA . GLY A 1 98 ? -10.291 2.875 -5.924 1.00 51.59 98 GLY A CA 1
ATOM 742 C C . GLY A 1 98 ? -9.404 4.087 -5.637 1.00 51.59 98 GLY A C 1
ATOM 743 O O . GLY A 1 98 ? -9.877 5.213 -5.750 1.00 51.59 98 GLY A O 1
ATOM 744 N N . THR A 1 99 ? -8.139 3.881 -5.268 1.00 61.91 99 THR A N 1
ATOM 745 C CA . THR A 1 99 ? -7.165 4.965 -5.101 1.00 61.91 99 THR A CA 1
ATOM 746 C C . THR A 1 99 ? -6.220 4.980 -6.296 1.00 61.91 99 THR A C 1
ATOM 748 O O . THR A 1 99 ? -5.690 3.935 -6.677 1.00 61.91 99 THR A O 1
ATOM 751 N N . ASP A 1 100 ? -6.022 6.154 -6.897 1.00 69.62 100 ASP A N 1
ATOM 752 C CA . ASP A 1 100 ? -4.946 6.352 -7.867 1.00 69.62 100 ASP A CA 1
ATOM 753 C C . ASP A 1 100 ? -3.596 6.196 -7.168 1.00 69.62 100 ASP A C 1
ATOM 755 O O . ASP A 1 100 ? -3.458 6.496 -5.986 1.00 69.62 100 ASP A O 1
ATOM 759 N N . ILE A 1 101 ? -2.596 5.694 -7.886 1.00 71.62 101 ILE A N 1
ATOM 760 C CA . ILE A 1 101 ? -1.293 5.365 -7.299 1.00 71.62 101 ILE A CA 1
ATOM 761 C C . ILE A 1 101 ? -0.195 5.919 -8.187 1.00 71.62 101 ILE A C 1
ATOM 763 O O . ILE A 1 101 ? -0.254 5.819 -9.417 1.00 71.62 101 ILE A O 1
ATOM 767 N N . ALA A 1 102 ? 0.828 6.468 -7.543 1.00 80.25 102 ALA A N 1
ATOM 768 C CA . ALA A 1 102 ? 2.050 6.916 -8.181 1.00 80.25 102 ALA A CA 1
ATOM 769 C C . ALA A 1 102 ? 3.250 6.235 -7.512 1.00 80.25 102 ALA A C 1
ATOM 771 O O . ALA A 1 102 ? 3.461 6.387 -6.309 1.00 80.25 102 ALA A O 1
ATOM 772 N N . LEU A 1 103 ? 4.025 5.470 -8.287 1.00 82.00 103 LEU A N 1
ATOM 773 C CA . LEU A 1 103 ? 5.221 4.775 -7.799 1.00 82.00 103 LEU A CA 1
ATOM 774 C C . LEU A 1 103 ? 6.489 5.202 -8.540 1.00 82.00 103 LEU A C 1
ATOM 776 O O . LEU A 1 103 ? 6.467 5.416 -9.751 1.00 82.00 103 LEU A O 1
ATOM 780 N N . GLU A 1 104 ? 7.616 5.209 -7.837 1.00 85.56 104 GLU A N 1
ATOM 781 C CA . GLU A 1 104 ? 8.946 5.247 -8.449 1.00 85.56 104 GLU A CA 1
ATOM 782 C C . GLU A 1 104 ? 9.724 3.975 -8.116 1.00 85.56 104 GLU A C 1
ATOM 784 O O . GLU A 1 104 ? 9.847 3.593 -6.952 1.00 85.56 104 GLU A O 1
ATOM 789 N N . PHE A 1 105 ? 10.251 3.323 -9.150 1.00 82.88 105 PHE A N 1
ATOM 790 C CA . PHE A 1 105 ? 11.136 2.169 -9.042 1.00 82.88 105 PHE A CA 1
ATOM 791 C C . PHE A 1 105 ? 12.560 2.617 -9.345 1.00 82.88 105 PHE A C 1
ATOM 793 O O . PHE A 1 105 ? 12.831 3.051 -10.461 1.00 82.88 105 PHE A O 1
ATOM 800 N N . HIS A 1 106 ? 13.477 2.471 -8.394 1.00 82.31 106 HIS A N 1
ATOM 801 C CA . HIS A 1 106 ? 14.902 2.720 -8.609 1.00 82.31 106 HIS A CA 1
ATOM 802 C C . HIS A 1 106 ? 15.660 1.399 -8.574 1.00 82.31 106 HIS A C 1
ATOM 804 O O . HIS A 1 106 ? 15.609 0.688 -7.572 1.00 82.31 106 HIS A O 1
ATOM 810 N N . LEU A 1 107 ? 16.352 1.079 -9.671 1.00 79.25 107 LEU A N 1
ATOM 811 C CA . LEU A 1 107 ? 16.994 -0.220 -9.907 1.00 79.25 107 LEU A CA 1
ATOM 812 C C . LEU A 1 107 ? 18.526 -0.128 -9.941 1.00 79.25 107 LEU A C 1
ATOM 814 O O . LEU A 1 107 ? 19.192 -0.804 -10.723 1.00 79.25 107 LEU A O 1
ATOM 818 N N . LYS A 1 108 ? 19.096 0.747 -9.111 1.00 78.38 108 LYS A N 1
ATOM 819 C CA . LYS A 1 108 ? 20.526 1.068 -9.113 1.00 78.38 108 LYS A CA 1
ATOM 820 C C . LYS A 1 108 ? 21.393 -0.086 -8.581 1.00 78.38 108 LYS A C 1
ATOM 822 O O . LYS A 1 108 ? 21.790 -0.981 -9.318 1.00 78.38 108 LYS A O 1
ATOM 827 N N . GLU A 1 109 ? 21.716 -0.037 -7.292 1.00 70.56 109 GLU A N 1
ATOM 828 C CA . GLU A 1 109 ? 22.472 -1.059 -6.541 1.00 70.56 109 GLU A CA 1
ATOM 829 C C . GLU A 1 109 ? 21.535 -1.922 -5.674 1.00 70.56 109 GLU A C 1
ATOM 831 O O . GLU A 1 109 ? 21.964 -2.789 -4.916 1.00 70.56 109 GLU A O 1
ATOM 836 N N . SER A 1 110 ? 20.243 -1.627 -5.753 1.00 69.75 110 SER A N 1
ATOM 837 C CA . SER A 1 110 ? 19.149 -2.206 -4.994 1.00 69.75 110 SER A CA 1
ATOM 838 C C . SER A 1 110 ? 17.851 -1.947 -5.753 1.00 69.75 110 SER A C 1
ATOM 840 O O . SER A 1 110 ? 17.824 -1.167 -6.710 1.00 69.75 110 SER A O 1
ATOM 842 N N . LEU A 1 111 ? 16.772 -2.581 -5.303 1.00 73.31 111 LEU A N 1
ATOM 843 C CA . LEU A 1 111 ? 15.420 -2.153 -5.628 1.00 73.31 111 LEU A CA 1
ATOM 844 C C . LEU A 1 111 ? 14.967 -1.172 -4.546 1.00 73.31 111 LEU A C 1
ATOM 846 O O . LEU A 1 111 ? 14.899 -1.556 -3.380 1.00 73.31 111 LEU A O 1
ATOM 850 N N . ALA A 1 112 ? 14.612 0.051 -4.923 1.00 75.50 112 ALA A N 1
ATOM 851 C CA . ALA A 1 112 ? 13.838 0.944 -4.070 1.00 75.50 112 ALA A CA 1
ATOM 852 C C . ALA A 1 112 ? 12.487 1.236 -4.721 1.00 75.50 112 ALA A C 1
ATOM 854 O O . ALA A 1 112 ? 12.426 1.584 -5.900 1.00 75.50 112 ALA A O 1
ATOM 855 N N . LEU A 1 113 ? 11.418 1.069 -3.947 1.00 75.50 113 LEU A N 1
ATOM 856 C CA . LEU A 1 113 ? 10.056 1.388 -4.339 1.00 75.50 113 LEU A CA 1
ATOM 857 C C . LEU A 1 113 ? 9.559 2.554 -3.498 1.00 75.50 113 LEU A C 1
ATOM 859 O O . LEU A 1 113 ? 9.396 2.415 -2.285 1.00 75.50 113 LEU A O 1
ATOM 863 N N . THR A 1 114 ? 9.288 3.677 -4.152 1.00 80.12 114 THR A N 1
ATOM 864 C CA . THR A 1 114 ? 8.746 4.872 -3.511 1.00 80.12 114 THR A CA 1
ATOM 865 C C . THR A 1 114 ? 7.277 5.033 -3.867 1.00 80.12 114 THR A C 1
ATOM 867 O O . THR A 1 114 ? 6.938 5.173 -5.038 1.00 80.12 114 THR A O 1
ATOM 870 N N . HIS A 1 115 ? 6.406 5.042 -2.862 1.00 79.44 115 HIS A N 1
ATOM 871 C CA . HIS A 1 115 ? 5.017 5.458 -3.002 1.00 79.44 115 HIS A CA 1
ATOM 872 C C . HIS A 1 115 ? 4.940 6.979 -2.859 1.00 79.44 115 HIS A C 1
ATOM 874 O O . HIS A 1 115 ? 5.360 7.541 -1.841 1.00 79.44 115 HIS A O 1
ATOM 880 N N . LEU A 1 116 ? 4.454 7.633 -3.909 1.00 81.44 116 LEU A N 1
ATOM 881 C CA . LEU A 1 116 ? 4.320 9.078 -3.999 1.00 81.44 116 LEU A CA 1
ATOM 882 C C . LEU A 1 116 ? 2.930 9.545 -3.547 1.00 81.44 116 LEU A C 1
ATOM 884 O O . LEU A 1 116 ? 1.963 8.790 -3.657 1.00 81.44 116 LEU A O 1
ATOM 888 N N . PRO A 1 117 ? 2.819 10.802 -3.086 1.00 77.44 117 PRO A N 1
ATOM 889 C CA . PRO A 1 117 ? 1.530 11.423 -2.823 1.00 77.44 117 PRO A CA 1
ATOM 890 C C . PRO A 1 117 ? 0.686 11.495 -4.106 1.00 77.44 117 PRO A C 1
ATOM 892 O O . PRO A 1 117 ? 1.181 11.881 -5.165 1.00 77.44 117 PRO A O 1
ATOM 895 N N . VAL A 1 118 ? -0.593 11.134 -4.001 1.00 74.75 118 VAL A N 1
ATOM 896 C CA . VAL A 1 118 ? -1.566 11.115 -5.120 1.00 74.75 118 VAL A CA 1
ATOM 897 C C . VAL A 1 118 ? -2.696 12.130 -4.946 1.00 74.75 118 VAL A C 1
ATOM 899 O O . VAL A 1 118 ? -3.487 12.351 -5.856 1.00 74.75 118 VAL A O 1
ATOM 902 N N . SER A 1 119 ? -2.768 12.745 -3.768 1.00 77.50 119 SER A N 1
ATOM 903 C CA . SER A 1 119 ? -3.742 13.766 -3.389 1.00 77.50 119 SER A CA 1
ATOM 904 C C . SER A 1 119 ? -3.003 15.016 -2.913 1.00 77.50 119 SER A C 1
ATOM 906 O O . SER A 1 119 ? -1.832 14.928 -2.553 1.00 77.50 119 SER A O 1
ATOM 908 N N . ASP A 1 120 ? -3.680 16.160 -2.864 1.00 82.44 120 ASP A N 1
ATOM 909 C CA . ASP A 1 120 ? -3.191 17.357 -2.164 1.00 82.44 120 ASP A CA 1
ATOM 910 C C . ASP A 1 120 ? -3.649 17.385 -0.690 1.00 82.44 120 ASP A C 1
ATOM 912 O O . ASP A 1 120 ? -3.197 18.217 0.097 1.00 82.44 120 ASP A O 1
ATOM 916 N N . GLU A 1 121 ? -4.537 16.465 -0.292 1.00 85.25 121 GLU A N 1
ATOM 917 C CA . GLU A 1 121 ? -5.027 16.353 1.083 1.00 85.25 121 GLU A CA 1
ATOM 918 C C . GLU A 1 121 ? -3.898 15.934 2.035 1.00 85.25 121 GLU A C 1
ATOM 920 O O . GLU A 1 121 ? -3.179 14.979 1.747 1.00 85.25 121 GLU A O 1
ATOM 925 N N . PRO A 1 122 ? -3.735 16.564 3.209 1.00 87.25 122 PRO A N 1
ATOM 926 C CA . PRO A 1 122 ? -2.654 16.225 4.135 1.00 87.25 122 PRO A CA 1
ATOM 927 C C . PRO A 1 122 ? -2.785 14.810 4.720 1.00 87.25 122 PRO A C 1
ATOM 929 O O . PRO A 1 122 ? -1.786 14.225 5.142 1.00 87.25 122 PRO A O 1
ATOM 932 N N . VAL A 1 123 ? -4.001 14.253 4.752 1.00 88.44 123 VAL A N 1
ATOM 933 C CA . VAL A 1 123 ? -4.278 12.894 5.224 1.00 88.44 123 VAL A CA 1
ATOM 934 C C . VAL A 1 123 ? -5.251 12.212 4.270 1.00 88.44 123 VAL A C 1
ATOM 936 O O . VAL A 1 123 ? -6.376 12.667 4.082 1.00 88.44 123 VAL A O 1
ATOM 939 N N . VAL A 1 124 ? -4.821 11.092 3.701 1.00 84.81 124 VAL A N 1
ATOM 940 C CA . VAL A 1 124 ? -5.633 10.200 2.875 1.00 84.81 124 VAL A CA 1
ATOM 941 C C . VAL A 1 124 ? -6.060 9.007 3.723 1.00 84.81 124 VAL A C 1
ATOM 943 O O . VAL A 1 124 ? -5.245 8.412 4.426 1.00 84.81 124 VAL A O 1
ATOM 946 N N . TYR A 1 125 ? -7.334 8.639 3.662 1.00 85.75 125 TYR A N 1
ATOM 947 C CA . TYR A 1 125 ? -7.874 7.491 4.385 1.00 85.75 125 TYR A CA 1
ATOM 948 C C . TYR A 1 125 ? -8.126 6.336 3.422 1.00 85.75 125 TYR A C 1
ATOM 950 O O . TYR A 1 125 ? -8.646 6.526 2.326 1.00 85.75 125 TYR A O 1
ATOM 958 N N . ALA A 1 126 ? -7.778 5.130 3.853 1.00 79.75 126 ALA A N 1
ATOM 959 C CA . ALA A 1 126 ? -7.966 3.909 3.094 1.00 79.75 126 ALA A CA 1
A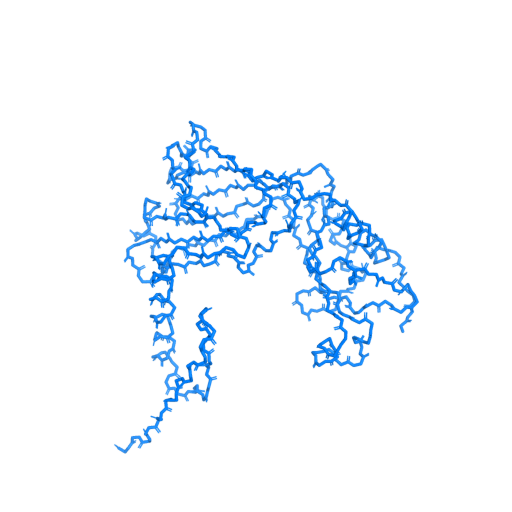TOM 960 C C . ALA A 1 126 ? -8.608 2.835 3.971 1.00 79.75 126 ALA A C 1
ATOM 962 O O . ALA A 1 126 ? -8.077 2.485 5.023 1.00 79.75 126 ALA A O 1
ATOM 963 N N . VAL A 1 127 ? -9.733 2.282 3.517 1.00 80.19 127 VAL A N 1
ATOM 964 C CA . VAL A 1 127 ? -10.464 1.226 4.230 1.00 80.19 127 VAL A CA 1
ATOM 965 C C . VAL A 1 127 ? -10.343 -0.112 3.502 1.00 80.19 127 VAL A C 1
ATOM 967 O O . VAL A 1 127 ? -10.649 -0.236 2.308 1.00 80.19 127 VAL A O 1
ATOM 970 N N . TYR A 1 128 ? -9.902 -1.131 4.232 1.00 74.81 128 TYR A N 1
ATOM 971 C CA . TYR A 1 128 ? -9.712 -2.496 3.749 1.00 74.81 128 TYR A CA 1
ATOM 972 C C . TYR A 1 128 ? -10.759 -3.436 4.354 1.00 74.81 128 TYR A C 1
ATOM 974 O O . TYR A 1 128 ? -11.101 -3.321 5.530 1.00 74.81 128 TYR A O 1
ATOM 982 N N . GLY A 1 129 ? -11.230 -4.397 3.556 1.00 73.50 129 GLY A N 1
ATOM 983 C CA . GLY A 1 129 ? -12.322 -5.298 3.935 1.00 73.50 129 GLY A CA 1
ATOM 984 C C . GLY A 1 129 ? -13.704 -4.760 3.557 1.00 73.50 129 GLY A C 1
ATOM 985 O O . GLY A 1 129 ? -13.820 -3.901 2.675 1.00 73.50 129 GLY A O 1
ATOM 986 N N . ASP A 1 130 ? -14.743 -5.303 4.200 1.00 78.94 130 ASP A N 1
ATOM 987 C CA . ASP A 1 130 ? -16.139 -4.924 3.967 1.00 78.94 130 ASP A CA 1
ATOM 988 C C . ASP A 1 130 ? -16.404 -3.504 4.506 1.00 78.94 130 ASP A C 1
ATOM 990 O O . ASP A 1 130 ? -16.267 -3.266 5.710 1.00 78.94 130 ASP A O 1
ATOM 994 N N . PRO A 1 131 ? -16.810 -2.537 3.659 1.00 82.38 131 PRO A N 1
ATOM 995 C CA . PRO A 1 131 ? -17.156 -1.194 4.115 1.00 82.38 131 PRO A CA 1
ATOM 996 C C . PRO A 1 131 ? -18.246 -1.161 5.198 1.00 82.38 131 PRO A C 1
ATOM 998 O O . PRO A 1 131 ? -18.267 -0.244 6.019 1.00 82.38 131 PRO A O 1
ATOM 1001 N N . ALA A 1 132 ? -19.145 -2.151 5.242 1.00 86.75 132 ALA A N 1
ATOM 1002 C CA . ALA A 1 132 ? -20.187 -2.231 6.264 1.00 86.75 132 ALA A CA 1
ATOM 1003 C C . ALA A 1 132 ? -19.622 -2.436 7.682 1.00 86.75 132 ALA A C 1
ATOM 1005 O O . ALA A 1 132 ? -20.281 -2.070 8.664 1.00 86.75 132 ALA A O 1
ATOM 1006 N N . ASP A 1 133 ? -18.400 -2.962 7.803 1.00 88.88 133 ASP A N 1
ATOM 1007 C CA . ASP A 1 133 ? -17.740 -3.154 9.090 1.00 88.88 133 ASP A CA 1
ATOM 1008 C C . ASP A 1 133 ? -17.255 -1.838 9.708 1.00 88.88 133 ASP A C 1
ATOM 1010 O O . ASP A 1 133 ? -17.117 -1.762 10.927 1.00 88.88 133 ASP A O 1
ATOM 1014 N N . PHE A 1 134 ? -17.106 -0.765 8.935 1.00 91.50 134 PHE A N 1
ATOM 1015 C CA . PHE A 1 134 ? -16.658 0.547 9.418 1.00 91.50 134 PHE A CA 1
ATOM 1016 C C . PHE A 1 134 ? -17.807 1.393 9.965 1.00 91.50 134 PHE A C 1
ATOM 1018 O O . PHE A 1 134 ? -17.871 2.581 9.707 1.00 91.50 134 PHE A O 1
ATOM 1025 N N . ARG A 1 135 ? -18.742 0.782 10.695 1.00 90.44 135 ARG A N 1
ATOM 1026 C CA . ARG A 1 135 ? -19.767 1.488 11.477 1.00 90.44 135 ARG A CA 1
ATOM 1027 C C . ARG A 1 135 ? -19.436 1.360 12.952 1.00 90.44 135 ARG A C 1
ATOM 1029 O O . ARG A 1 135 ? -19.333 0.227 13.450 1.00 90.44 135 ARG A O 1
ATOM 1036 N N . PHE A 1 136 ? -19.278 2.495 13.617 1.00 90.69 136 PHE A N 1
ATOM 1037 C CA . PHE A 1 136 ? -18.798 2.601 14.984 1.00 90.69 136 PHE A CA 1
ATOM 1038 C C . PHE A 1 136 ? -19.885 3.153 15.905 1.00 90.69 136 PHE A C 1
ATOM 1040 O O . PHE A 1 136 ? -20.671 4.022 15.540 1.00 90.69 136 PHE A O 1
ATOM 1047 N N . ASP A 1 137 ? -19.930 2.622 17.124 1.00 87.69 137 ASP A N 1
ATOM 1048 C CA . ASP A 1 137 ? -20.724 3.190 18.207 1.00 87.69 137 ASP A CA 1
ATOM 1049 C C . ASP A 1 137 ? -19.819 4.144 19.009 1.00 87.69 137 ASP A C 1
ATOM 1051 O O . ASP A 1 137 ? -18.844 3.677 19.606 1.00 87.69 137 ASP A O 1
ATOM 1055 N N . PRO A 1 138 ? -20.100 5.460 19.044 1.00 80.31 138 PRO A N 1
ATOM 1056 C CA . PRO A 1 138 ? -19.299 6.419 19.805 1.00 80.31 138 PRO A CA 1
ATOM 1057 C C . PRO A 1 138 ? -19.260 6.140 21.316 1.00 80.31 138 PRO A C 1
ATOM 1059 O O . PRO A 1 138 ? -18.289 6.506 21.982 1.00 80.31 138 PRO A O 1
ATOM 1062 N N . GLU A 1 139 ? -20.295 5.494 2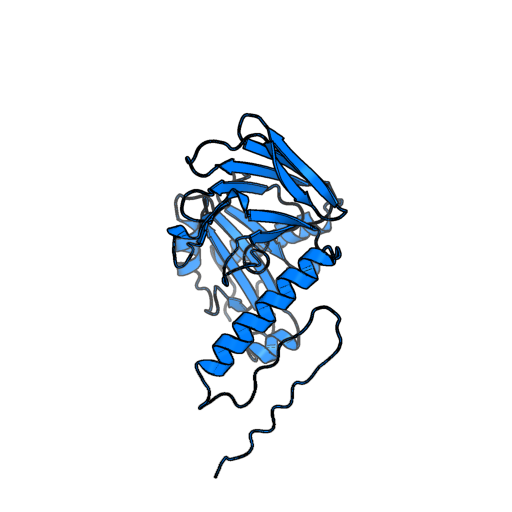1.867 1.00 85.50 139 GLU A N 1
ATOM 1063 C CA . GLU A 1 139 ? -20.355 5.102 23.282 1.00 85.50 139 GLU A CA 1
ATOM 1064 C C . GLU A 1 139 ? -19.600 3.789 23.545 1.00 85.50 139 GLU A C 1
ATOM 1066 O O . GLU A 1 139 ? -19.105 3.550 24.651 1.00 85.50 139 GLU A O 1
ATOM 1071 N N . HIS A 1 140 ? -19.466 2.953 22.514 1.00 87.88 140 HIS A N 1
ATOM 1072 C CA . HIS A 1 140 ? -18.827 1.641 22.570 1.00 87.88 140 HIS A CA 1
ATOM 1073 C C . HIS A 1 140 ? -17.810 1.483 21.429 1.00 87.88 140 HIS A C 1
ATOM 1075 O O . HIS A 1 140 ? -17.993 0.647 20.537 1.00 87.88 140 HIS A O 1
ATOM 1081 N N . PRO A 1 141 ? -16.708 2.254 21.447 1.00 88.12 141 PRO A N 1
ATOM 1082 C CA . PRO A 1 141 ? -15.754 2.255 20.349 1.00 88.12 141 PRO A CA 1
ATOM 1083 C C . PRO A 1 141 ? -15.011 0.917 20.228 1.00 88.12 141 PRO A C 1
ATOM 1085 O O . PRO A 1 141 ? -14.919 0.160 21.209 1.00 88.12 141 PRO A O 1
ATOM 1088 N N . PRO A 1 142 ? -14.468 0.616 19.034 1.00 92.06 142 PRO A N 1
ATOM 1089 C CA . PRO A 1 142 ? -13.612 -0.544 18.839 1.00 92.06 142 PRO A CA 1
ATOM 1090 C C . PRO A 1 142 ? -12.283 -0.385 19.589 1.00 92.06 142 PRO A C 1
ATOM 1092 O O . PRO A 1 142 ? -11.871 0.721 19.943 1.00 92.06 142 PRO A O 1
ATOM 1095 N N . LEU A 1 143 ? -11.581 -1.500 19.788 1.00 90.62 143 LEU A N 1
ATOM 1096 C CA . LEU A 1 143 ? -10.176 -1.466 20.189 1.00 90.62 143 LEU A CA 1
ATOM 1097 C C . LEU A 1 143 ? -9.341 -0.999 18.989 1.00 90.62 143 LEU A C 1
ATOM 1099 O O . LEU A 1 143 ? -9.339 -1.673 17.960 1.00 90.62 143 LEU A O 1
ATOM 1103 N N . ILE A 1 144 ? -8.652 0.135 19.107 1.00 92.12 144 ILE A N 1
ATOM 1104 C CA . ILE A 1 144 ? -7.850 0.702 18.014 1.00 92.12 144 ILE A CA 1
ATOM 1105 C C . ILE A 1 144 ? -6.392 0.289 18.199 1.00 92.12 144 ILE A C 1
ATOM 1107 O O . ILE A 1 144 ? -5.817 0.511 19.261 1.00 92.12 144 ILE A O 1
ATOM 1111 N N . MET A 1 145 ? -5.805 -0.315 17.170 1.00 88.19 145 MET A N 1
ATOM 1112 C CA . MET A 1 145 ? -4.460 -0.883 17.203 1.00 88.19 145 MET A CA 1
ATOM 1113 C C . MET A 1 145 ? -3.582 -0.269 16.114 1.00 88.19 145 MET A C 1
ATOM 1115 O O . MET A 1 145 ? -4.037 -0.119 14.986 1.00 88.19 145 MET A O 1
ATOM 1119 N N . ASP A 1 146 ? -2.316 -0.002 16.414 1.00 84.94 146 ASP A N 1
ATOM 1120 C CA . ASP A 1 146 ? -1.268 0.301 15.437 1.00 84.94 146 ASP A CA 1
ATOM 1121 C C . ASP A 1 146 ? -0.109 -0.681 15.623 1.00 84.94 146 ASP A C 1
ATOM 1123 O O . ASP A 1 146 ? 0.427 -0.830 16.718 1.00 84.94 146 ASP A O 1
ATOM 1127 N N . GLY A 1 147 ? 0.247 -1.423 14.573 1.00 71.06 147 GLY A N 1
ATOM 1128 C CA . GLY A 1 147 ? 1.417 -2.311 14.603 1.00 71.06 147 GLY A CA 1
ATOM 1129 C C . GLY A 1 147 ? 1.438 -3.379 15.712 1.00 71.06 147 GLY A C 1
ATOM 1130 O O . GLY A 1 147 ? 2.502 -3.916 16.004 1.00 71.06 147 GLY A O 1
ATOM 1131 N N . GLY A 1 148 ? 0.289 -3.712 16.314 1.00 77.75 148 GLY A N 1
ATOM 1132 C CA . GLY A 1 148 ? 0.174 -4.655 17.436 1.00 77.75 148 GLY A CA 1
ATOM 1133 C C . GLY A 1 148 ? 0.067 -4.005 18.820 1.00 77.75 148 GLY A C 1
ATOM 1134 O O . GLY A 1 148 ? -0.202 -4.714 19.789 1.00 77.75 148 GLY A O 1
ATOM 1135 N N . GLU A 1 149 ? 0.193 -2.682 18.915 1.00 85.12 149 GLU A N 1
ATOM 1136 C CA . GLU A 1 149 ? -0.002 -1.904 20.142 1.00 85.12 149 GLU A CA 1
ATOM 1137 C C . GLU A 1 149 ? -1.328 -1.137 20.110 1.00 85.12 149 GLU A C 1
ATOM 1139 O O . GLU A 1 149 ? -1.849 -0.819 19.044 1.00 85.12 149 GLU A O 1
ATOM 1144 N N . GLU A 1 150 ? -1.915 -0.875 21.277 1.00 90.00 150 GLU A N 1
ATOM 1145 C CA . GLU A 1 150 ? -3.140 -0.077 21.372 1.00 90.00 150 GLU A CA 1
ATOM 1146 C C . GLU A 1 150 ? -2.816 1.392 21.100 1.00 90.00 150 GLU A C 1
ATOM 1148 O O . GLU A 1 150 ? -1.961 1.984 21.762 1.00 90.00 150 GLU A O 1
ATOM 1153 N N . LEU A 1 151 ? -3.499 1.980 20.121 1.00 90.12 151 LEU A N 1
ATOM 1154 C CA . LEU A 1 151 ? -3.260 3.355 19.715 1.00 90.12 151 LEU A CA 1
ATOM 1155 C C . LEU A 1 151 ? -3.790 4.318 20.780 1.00 90.12 151 LEU A C 1
ATOM 1157 O O . LEU A 1 151 ? -4.969 4.285 21.137 1.00 90.12 151 LEU A O 1
ATOM 1161 N N . SER A 1 152 ? -2.931 5.225 21.239 1.00 89.19 152 SER A N 1
ATOM 1162 C CA . SER A 1 152 ? -3.337 6.328 22.110 1.00 89.19 152 SER A CA 1
ATOM 1163 C C . SER A 1 152 ? -3.720 7.574 21.301 1.00 89.19 152 SER A C 1
ATOM 1165 O O . SER A 1 152 ? -3.215 7.787 20.197 1.00 89.19 152 SER A O 1
ATOM 1167 N N . ALA A 1 153 ? -4.574 8.433 21.868 1.00 86.94 153 ALA A N 1
ATOM 1168 C CA . ALA A 1 153 ? -4.922 9.715 21.247 1.00 86.94 153 ALA A CA 1
ATOM 1169 C C . ALA A 1 153 ? -3.693 10.628 21.067 1.00 86.94 153 ALA A C 1
ATOM 1171 O O . ALA A 1 153 ? -3.550 11.255 20.026 1.00 86.94 153 ALA A O 1
ATOM 1172 N N . GLU A 1 154 ? -2.761 10.636 22.027 1.00 89.31 154 GLU A N 1
ATOM 1173 C CA . GLU A 1 154 ? -1.513 11.414 21.945 1.00 89.31 154 GLU A CA 1
ATOM 1174 C C . GLU A 1 154 ? -0.605 10.928 20.804 1.00 89.31 154 GLU A C 1
ATOM 1176 O O . GLU A 1 154 ? -0.010 11.725 20.073 1.00 89.31 154 GLU A O 1
ATOM 1181 N N . THR A 1 155 ? -0.524 9.608 20.614 1.00 90.81 155 THR A N 1
ATOM 1182 C CA . THR A 1 155 ? 0.206 9.003 19.495 1.00 90.81 155 THR A CA 1
ATOM 1183 C C . THR A 1 155 ? -0.426 9.403 18.164 1.00 90.81 155 THR A C 1
ATOM 1185 O O . THR A 1 155 ? 0.285 9.813 17.247 1.00 90.81 155 THR A O 1
ATOM 1188 N N . LEU A 1 156 ? -1.759 9.352 18.068 1.00 91.38 156 LEU A N 1
ATOM 1189 C CA . LEU A 1 156 ? -2.478 9.782 16.872 1.00 91.38 156 LEU A CA 1
ATOM 1190 C C . LEU A 1 156 ? -2.275 11.278 16.589 1.00 91.38 156 LEU A C 1
ATOM 1192 O O . LEU A 1 156 ? -1.963 11.636 15.457 1.00 91.38 156 LEU A O 1
ATOM 1196 N N . ASP A 1 157 ? -2.382 12.139 17.600 1.00 90.69 157 ASP A N 1
ATOM 1197 C CA . ASP A 1 157 ? -2.131 13.581 17.471 1.00 90.69 157 ASP A CA 1
ATOM 1198 C C . ASP A 1 157 ? -0.718 13.856 16.958 1.00 90.69 157 ASP A C 1
ATOM 1200 O O . ASP A 1 157 ? -0.520 14.687 16.069 1.00 90.69 157 ASP A O 1
ATOM 1204 N N . THR A 1 158 ? 0.265 13.113 17.473 1.00 91.00 158 THR A N 1
ATOM 1205 C CA . THR A 1 158 ? 1.655 13.200 17.018 1.00 91.00 158 THR A CA 1
ATOM 1206 C C . THR A 1 158 ? 1.763 12.859 15.535 1.00 91.00 158 THR A C 1
ATOM 1208 O O . T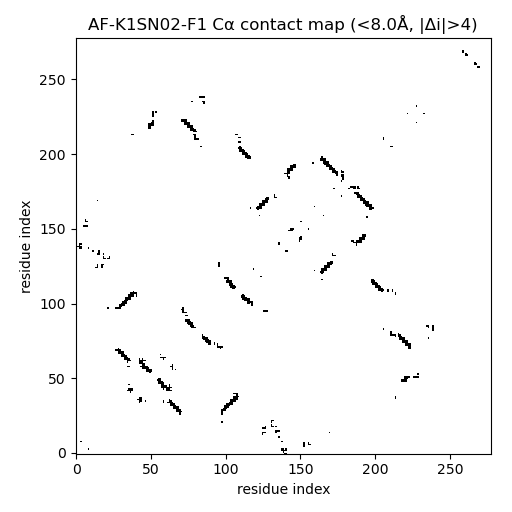HR A 1 158 ? 2.388 13.607 14.785 1.00 91.00 158 THR A O 1
ATOM 1211 N N . TYR A 1 159 ? 1.127 11.773 15.089 1.00 89.31 159 TYR A N 1
ATOM 1212 C CA . TYR A 1 159 ? 1.121 11.385 13.678 1.00 89.31 159 TYR A CA 1
ATOM 1213 C C . TYR A 1 159 ? 0.436 12.419 12.788 1.00 89.31 159 TYR A C 1
ATOM 1215 O O . TYR A 1 159 ? 0.970 12.781 11.739 1.00 89.31 159 TYR A O 1
ATOM 1223 N N . LEU A 1 160 ? -0.728 12.922 13.199 1.00 88.00 160 LEU A N 1
ATOM 1224 C CA . LEU A 1 160 ? -1.490 13.898 12.424 1.00 88.00 160 LEU A CA 1
ATOM 1225 C C . LEU A 1 160 ? -0.774 15.254 12.347 1.00 88.00 160 LEU A C 1
ATOM 1227 O O . LEU A 1 160 ? -0.838 15.909 11.305 1.00 88.00 160 LEU A O 1
ATOM 1231 N N . GLY A 1 161 ? -0.034 15.631 13.395 1.00 88.31 161 GLY A N 1
ATOM 1232 C CA . GLY A 1 161 ? 0.717 16.884 13.494 1.00 88.31 161 GLY A CA 1
ATOM 1233 C C . GLY A 1 161 ? 2.014 16.954 12.680 1.00 88.31 161 GLY A C 1
ATOM 1234 O O . GLY A 1 161 ? 2.604 18.031 12.583 1.00 88.31 161 GLY A O 1
ATOM 1235 N N . LEU A 1 162 ? 2.469 15.847 12.085 1.00 88.38 162 LEU A N 1
ATOM 1236 C CA . LEU A 1 162 ? 3.637 15.849 11.197 1.00 88.38 162 LEU A CA 1
ATOM 1237 C C . LEU A 1 162 ? 3.400 16.751 9.958 1.00 88.38 162 LEU A C 1
ATOM 1239 O O . LEU A 1 162 ? 2.257 16.925 9.544 1.00 88.38 162 LEU A O 1
ATOM 1243 N N . PRO A 1 163 ? 4.421 17.365 9.344 1.00 87.44 163 PRO A N 1
ATOM 1244 C CA . PRO A 1 163 ? 4.229 18.209 8.159 1.00 87.44 163 PRO A CA 1
ATOM 1245 C C . PRO A 1 163 ? 4.030 17.421 6.853 1.00 87.44 163 PRO A C 1
ATOM 1247 O O . PRO A 1 163 ? 3.514 17.974 5.884 1.00 87.44 163 PRO A O 1
ATOM 1250 N N . GLU A 1 164 ? 4.445 16.155 6.802 1.00 88.38 164 GLU A N 1
ATOM 1251 C CA . GLU A 1 164 ? 4.321 15.299 5.623 1.00 88.38 164 GLU A CA 1
ATOM 1252 C C . GLU A 1 164 ? 2.854 14.947 5.331 1.00 88.38 164 GLU A C 1
ATOM 1254 O O . GLU A 1 164 ? 2.009 14.928 6.231 1.00 88.38 164 GLU A O 1
ATOM 1259 N N . GLN A 1 165 ? 2.540 14.614 4.077 1.00 87.38 165 GLN A N 1
ATOM 1260 C CA . GLN A 1 165 ? 1.269 13.955 3.775 1.00 87.38 165 GLN A CA 1
ATOM 1261 C C . GLN A 1 165 ? 1.269 12.545 4.376 1.00 87.38 165 GLN A C 1
ATOM 1263 O O . GLN A 1 165 ? 2.315 11.897 4.425 1.00 87.38 165 GLN A O 1
ATOM 1268 N N . LYS A 1 166 ? 0.106 12.048 4.810 1.00 87.31 166 LYS A N 1
ATOM 1269 C CA . LYS A 1 166 ? -0.042 10.685 5.335 1.00 87.31 166 LYS A CA 1
ATOM 1270 C C . LYS A 1 166 ? -1.137 9.909 4.628 1.00 87.31 166 LYS A C 1
ATOM 1272 O O . LYS A 1 166 ? -2.146 10.481 4.231 1.00 87.31 166 LYS A O 1
ATOM 1277 N N . MET A 1 167 ? -0.980 8.594 4.588 1.00 85.06 167 MET A N 1
ATOM 1278 C CA . MET A 1 167 ? -2.066 7.644 4.415 1.00 85.06 167 MET A CA 1
ATOM 1279 C C . MET A 1 167 ? -2.347 6.942 5.742 1.00 85.06 167 MET A C 1
ATOM 1281 O O . MET A 1 167 ? -1.433 6.427 6.387 1.00 85.06 167 MET A O 1
ATOM 1285 N N . ILE A 1 168 ? -3.620 6.877 6.120 1.00 87.44 168 ILE A N 1
ATOM 1286 C CA . ILE A 1 168 ? -4.115 6.022 7.196 1.00 87.44 168 ILE A CA 1
ATOM 1287 C C . ILE A 1 168 ? -4.858 4.857 6.553 1.00 87.44 168 ILE A C 1
ATOM 1289 O O . ILE A 1 168 ? -5.988 4.998 6.087 1.00 87.44 168 ILE A O 1
ATOM 1293 N N . GLY A 1 169 ? -4.199 3.703 6.523 1.00 83.81 169 GLY A N 1
ATOM 1294 C CA . GLY A 1 169 ? -4.800 2.442 6.118 1.00 83.81 169 GLY A CA 1
ATOM 1295 C C . GLY A 1 169 ? -5.462 1.749 7.302 1.00 83.81 169 GLY A C 1
ATOM 1296 O O . GLY A 1 169 ? -4.829 1.629 8.346 1.00 83.81 169 GLY A O 1
ATOM 1297 N N . ALA A 1 170 ? -6.702 1.285 7.155 1.00 86.50 170 ALA A N 1
ATOM 1298 C CA . ALA A 1 170 ? -7.473 0.708 8.250 1.00 86.50 170 ALA A CA 1
ATOM 1299 C C . ALA A 1 170 ? -8.147 -0.622 7.877 1.00 86.50 170 ALA A C 1
ATOM 1301 O O . ALA A 1 170 ? -8.793 -0.728 6.835 1.00 86.50 170 ALA A O 1
ATOM 1302 N N . TRP A 1 171 ? -8.034 -1.616 8.760 1.00 86.56 171 TRP A N 1
ATOM 1303 C CA . TRP A 1 171 ? -8.680 -2.929 8.680 1.00 86.56 171 TRP A CA 1
ATOM 1304 C C . TRP A 1 171 ? -9.575 -3.126 9.895 1.00 86.56 171 TRP A C 1
ATOM 1306 O O . TRP A 1 171 ? -9.148 -2.885 11.026 1.00 86.56 171 TRP A O 1
ATOM 1316 N N . MET A 1 172 ? -10.789 -3.617 9.669 1.00 87.62 172 MET A N 1
ATOM 1317 C CA . MET A 1 172 ? -11.726 -3.912 10.744 1.00 87.62 172 MET A CA 1
ATOM 1318 C C . MET A 1 172 ? -11.898 -5.422 10.911 1.00 87.62 172 MET A C 1
ATOM 1320 O O . MET A 1 172 ? -12.117 -6.138 9.939 1.00 87.62 172 MET A O 1
ATOM 1324 N N . VAL A 1 173 ? -11.824 -5.902 12.153 1.00 84.50 173 VAL A N 1
ATOM 1325 C CA . VAL A 1 173 ? -12.136 -7.292 12.517 1.00 84.50 173 VAL A CA 1
ATOM 1326 C C . VAL A 1 173 ? -13.257 -7.282 13.549 1.00 84.50 173 VAL A C 1
ATOM 1328 O O . VAL A 1 173 ? -13.118 -6.695 14.624 1.00 84.50 173 VAL A O 1
ATOM 1331 N N . LYS A 1 174 ? -14.378 -7.940 13.243 1.00 84.00 174 LYS A N 1
ATOM 1332 C CA . LYS A 1 174 ? -15.553 -8.037 14.125 1.00 84.00 174 LYS A CA 1
ATOM 1333 C C . LYS A 1 174 ? -15.857 -9.486 14.511 1.00 84.00 174 LYS A C 1
ATOM 1335 O O . LYS A 1 174 ? -15.409 -10.438 13.879 1.00 84.00 174 LYS A O 1
ATOM 1340 N N . GLY A 1 175 ? -16.649 -9.656 15.569 1.00 82.94 175 GLY A N 1
ATOM 1341 C CA . GLY A 1 175 ? -17.197 -10.957 15.952 1.00 82.94 175 GLY A CA 1
ATOM 1342 C C . GLY A 1 175 ? -16.200 -11.902 16.648 1.00 82.94 175 GLY A C 1
ATOM 1343 O O . GLY A 1 175 ? -15.266 -11.447 17.313 1.00 82.94 175 GLY A O 1
ATOM 1344 N N . PRO A 1 176 ? -16.409 -13.231 16.557 1.00 80.19 176 PRO A N 1
ATOM 1345 C CA . PRO A 1 176 ? -15.644 -14.219 17.324 1.00 80.19 176 PRO A CA 1
ATOM 1346 C C . PRO A 1 176 ? -14.131 -14.199 17.072 1.00 80.19 176 PRO A C 1
ATOM 1348 O O . PRO A 1 176 ? -13.359 -14.520 17.975 1.00 80.19 176 PRO A O 1
ATOM 1351 N N . GLU A 1 177 ? -13.698 -13.814 15.870 1.00 79.12 177 GLU A N 1
ATOM 1352 C CA . GLU A 1 177 ? -12.276 -13.736 15.515 1.00 79.12 177 GLU A CA 1
ATOM 1353 C C . GLU A 1 177 ? -11.548 -12.652 16.315 1.00 79.12 177 GLU A C 1
ATOM 1355 O O . GLU A 1 177 ? -10.484 -12.909 16.882 1.00 79.12 177 GLU A O 1
ATOM 1360 N N . ALA A 1 178 ? -12.173 -11.480 16.462 1.00 79.06 178 ALA A N 1
ATOM 1361 C CA . ALA A 1 178 ? -11.659 -10.382 17.274 1.00 79.06 178 ALA A CA 1
ATOM 1362 C C . ALA A 1 178 ? -11.499 -10.802 18.748 1.00 79.06 178 ALA A C 1
ATOM 1364 O O . ALA A 1 178 ? -10.456 -10.578 19.366 1.00 79.06 178 ALA A O 1
ATOM 1365 N N . LEU A 1 179 ? -12.504 -11.496 19.294 1.00 77.44 179 LEU A N 1
ATOM 1366 C CA . LEU A 1 179 ? -12.494 -11.989 20.675 1.00 77.44 179 LEU A CA 1
ATOM 1367 C C . LEU A 1 179 ? -11.417 -13.053 20.922 1.00 77.44 179 LEU A C 1
ATOM 1369 O O . LEU A 1 179 ? -10.834 -13.092 22.004 1.00 77.44 179 LEU A O 1
ATOM 1373 N N . LYS A 1 180 ? -11.136 -13.912 19.935 1.00 79.00 180 LYS A N 1
ATOM 1374 C CA . LYS A 1 180 ? -10.104 -14.952 20.046 1.00 79.00 180 LYS A CA 1
ATOM 1375 C C . LYS A 1 180 ? -8.696 -14.357 20.133 1.00 79.00 180 LYS A C 1
ATOM 1377 O O . LYS A 1 180 ? -7.874 -14.887 20.874 1.00 79.00 180 LYS A O 1
ATOM 1382 N N . GLY A 1 181 ? -8.424 -13.286 19.384 1.00 76.00 181 GLY A N 1
ATOM 1383 C CA . GLY A 1 181 ? -7.114 -12.625 19.370 1.00 76.00 181 GLY A CA 1
ATOM 1384 C C . GLY A 1 181 ? -6.892 -11.658 20.535 1.00 76.00 181 GLY A C 1
ATOM 1385 O O . GLY A 1 181 ? -5.805 -11.623 21.104 1.00 76.00 181 GLY A O 1
ATOM 1386 N N . TYR A 1 182 ? -7.925 -10.900 20.910 1.00 80.12 182 TYR A N 1
ATOM 1387 C CA . TYR A 1 182 ? -7.789 -9.721 21.779 1.00 80.12 182 TYR A CA 1
ATOM 1388 C C . TYR A 1 182 ? -8.668 -9.770 23.043 1.00 80.12 182 TYR A C 1
ATOM 1390 O O . TYR A 1 182 ? -8.674 -8.840 23.853 1.00 80.12 182 TYR A O 1
ATOM 1398 N N . GLY A 1 183 ? -9.401 -10.867 23.251 1.00 83.94 183 GLY A N 1
ATOM 1399 C CA . GLY A 1 183 ? -10.238 -11.079 24.429 1.00 83.94 183 GLY A CA 1
ATOM 1400 C C . GLY A 1 183 ? -11.465 -10.164 24.484 1.00 83.94 183 GLY A C 1
ATOM 1401 O O . GLY A 1 183 ? -11.895 -9.581 23.492 1.00 83.94 183 GLY A O 1
ATOM 1402 N N . THR A 1 184 ? -12.046 -10.019 25.677 1.00 87.56 184 THR A N 1
ATOM 1403 C CA . THR A 1 184 ? -13.300 -9.269 25.894 1.00 87.56 184 THR A CA 1
ATOM 1404 C C . THR A 1 184 ? -13.197 -7.774 25.592 1.00 87.56 184 THR A C 1
ATOM 1406 O O . THR A 1 184 ? -14.221 -7.123 25.401 1.00 87.56 184 THR A O 1
ATOM 1409 N N . ARG A 1 185 ? -11.981 -7.221 25.508 1.00 85.19 185 ARG A N 1
ATOM 1410 C CA . ARG A 1 185 ? -11.742 -5.821 25.124 1.00 85.19 185 ARG A CA 1
ATOM 1411 C C . ARG A 1 185 ? -12.095 -5.543 23.661 1.00 85.19 185 ARG A C 1
ATOM 1413 O O . ARG A 1 185 ? -12.414 -4.412 23.327 1.00 85.19 185 ARG A O 1
ATOM 1420 N N . ALA A 1 186 ? -12.104 -6.575 22.821 1.00 86.75 186 ALA A N 1
ATOM 1421 C CA . ALA A 1 186 ? -12.486 -6.503 21.417 1.00 86.75 186 ALA A CA 1
ATOM 1422 C C . ALA A 1 186 ? -13.975 -6.806 21.172 1.00 86.75 186 ALA A C 1
ATOM 1424 O O . ALA A 1 186 ? -14.359 -7.185 20.067 1.00 86.75 186 ALA A O 1
ATOM 1425 N N . ALA A 1 187 ? -14.833 -6.655 22.191 1.00 87.06 187 ALA A N 1
ATOM 1426 C CA . ALA A 1 187 ? -16.274 -6.901 22.068 1.00 87.06 187 ALA A CA 1
ATOM 1427 C C . ALA A 1 187 ? -16.943 -6.058 20.967 1.00 87.06 187 ALA A C 1
ATOM 1429 O O . ALA A 1 187 ? -17.875 -6.533 20.323 1.00 87.06 187 ALA A O 1
ATOM 1430 N N . ASN A 1 188 ? -16.417 -4.859 20.706 1.00 89.12 188 ASN A N 1
ATOM 1431 C CA . ASN A 1 188 ? -16.893 -3.956 19.651 1.00 89.12 188 ASN A CA 1
ATOM 1432 C C . ASN A 1 188 ? -16.056 -4.060 18.361 1.00 89.12 188 ASN A C 1
ATOM 1434 O O . ASN A 1 188 ? -16.165 -3.226 17.465 1.00 89.12 188 ASN A O 1
ATOM 1438 N N . GLY A 1 189 ? -15.218 -5.094 18.266 1.00 90.81 189 GLY A N 1
ATOM 1439 C CA . GLY A 1 189 ? -14.256 -5.303 17.194 1.00 90.81 189 GLY A CA 1
ATOM 1440 C C . GLY A 1 189 ? -12.901 -4.637 17.435 1.00 90.81 189 GLY A C 1
ATOM 1441 O O . GLY A 1 189 ? -12.683 -3.938 18.430 1.00 90.81 189 GLY A O 1
ATOM 1442 N N . VAL A 1 190 ? -11.984 -4.902 16.508 1.00 90.88 190 VAL A N 1
ATOM 1443 C CA . VAL A 1 190 ? -10.619 -4.372 16.480 1.00 90.88 190 VAL A CA 1
ATOM 1444 C C . VAL A 1 190 ? -10.423 -3.606 15.185 1.00 90.88 190 VAL A C 1
ATOM 1446 O O . VAL A 1 190 ? -10.543 -4.181 14.103 1.00 90.88 190 VAL A O 1
ATOM 1449 N N . LEU A 1 191 ? -10.109 -2.322 15.316 1.00 91.56 191 LEU A N 1
ATOM 1450 C CA . LEU A 1 191 ? -9.701 -1.461 14.220 1.00 91.56 191 LEU A CA 1
ATOM 1451 C C . LEU A 1 191 ? -8.175 -1.420 14.196 1.00 91.56 191 LEU A C 1
ATOM 1453 O O . LEU A 1 191 ? -7.560 -0.734 15.007 1.00 91.56 191 LEU A O 1
ATOM 1457 N N . SER A 1 192 ? -7.554 -2.153 13.279 1.00 88.81 192 SER A N 1
ATOM 1458 C CA . SER A 1 192 ? -6.118 -2.022 13.043 1.00 88.81 192 SER A CA 1
ATOM 1459 C C . SER A 1 192 ? -5.892 -0.882 12.068 1.00 88.81 192 SER A C 1
ATOM 1461 O O . SER A 1 192 ? -6.447 -0.899 10.972 1.00 88.81 192 SER A O 1
ATOM 1463 N N . ILE A 1 193 ? -5.048 0.073 12.429 1.00 86.81 193 ILE A N 1
ATOM 1464 C CA . ILE A 1 193 ? -4.575 1.112 11.527 1.00 86.81 193 ILE A CA 1
ATOM 1465 C C . ILE A 1 193 ? -3.097 0.909 11.199 1.00 86.81 193 ILE A C 1
ATOM 1467 O O . ILE A 1 193 ? -2.363 0.216 11.902 1.00 86.81 193 ILE A O 1
ATOM 1471 N N . ARG A 1 194 ? -2.672 1.527 10.104 1.00 82.75 194 ARG A N 1
ATOM 1472 C CA . ARG A 1 194 ? -1.278 1.780 9.767 1.00 82.75 194 ARG A CA 1
ATOM 1473 C C . ARG A 1 194 ? -1.185 3.203 9.244 1.00 82.75 194 ARG A C 1
ATOM 1475 O O . ARG A 1 194 ? -1.881 3.547 8.288 1.00 82.75 194 ARG A O 1
ATOM 1482 N N . VAL A 1 195 ? -0.303 3.995 9.840 1.00 84.38 195 VAL A N 1
ATOM 1483 C CA . VAL A 1 195 ? 0.030 5.330 9.339 1.00 84.38 195 VAL A CA 1
ATOM 1484 C C . VAL A 1 195 ? 1.288 5.243 8.483 1.00 84.38 195 VAL A C 1
ATOM 1486 O O . VAL A 1 195 ? 2.298 4.677 8.894 1.00 84.38 195 VAL A O 1
AT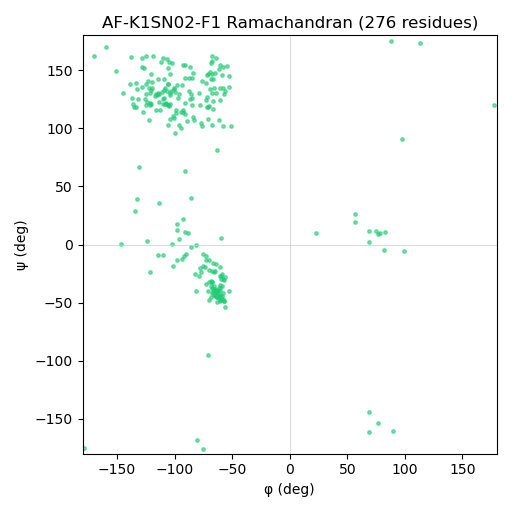OM 1489 N N . GLN A 1 196 ? 1.222 5.797 7.279 1.00 79.88 196 GLN A N 1
ATOM 1490 C CA . GLN A 1 196 ? 2.337 5.879 6.343 1.00 79.88 196 GLN A CA 1
ATOM 1491 C C . GLN A 1 196 ? 2.519 7.335 5.927 1.00 79.88 196 GLN A C 1
ATOM 1493 O O . GLN A 1 196 ? 1.570 7.953 5.463 1.00 79.88 196 GLN A O 1
ATOM 1498 N N . THR A 1 197 ? 3.715 7.891 6.090 1.00 85.69 197 THR A N 1
ATOM 1499 C CA . THR A 1 197 ? 4.052 9.231 5.594 1.00 85.69 197 THR A CA 1
ATOM 1500 C C . THR A 1 197 ? 4.541 9.153 4.151 1.00 85.69 197 THR A C 1
ATOM 1502 O O . THR A 1 197 ? 5.237 8.206 3.787 1.00 85.69 197 THR A O 1
ATOM 1505 N N . TYR A 1 198 ? 4.190 10.142 3.331 1.00 82.38 198 TYR A N 1
ATOM 1506 C CA . TYR A 1 198 ? 4.649 10.252 1.950 1.00 82.38 198 TYR A CA 1
ATOM 1507 C C . TYR A 1 198 ? 5.743 11.314 1.768 1.00 82.38 198 TYR A C 1
ATOM 1509 O O . TYR A 1 198 ? 5.687 12.363 2.415 1.00 82.38 198 TYR A O 1
ATOM 1517 N N . PRO A 1 199 ? 6.695 11.087 0.839 1.00 84.69 199 PRO A N 1
ATOM 1518 C CA . PRO A 1 199 ? 6.888 9.845 0.083 1.00 84.69 199 PRO A CA 1
ATOM 1519 C C . PRO A 1 199 ? 7.378 8.703 0.989 1.00 84.69 199 PRO A C 1
ATOM 1521 O O . PRO A 1 199 ? 8.173 8.921 1.901 1.00 84.69 199 PRO A O 1
ATOM 1524 N N . TYR A 1 200 ? 6.897 7.486 0.734 1.00 77.19 200 TYR A N 1
ATOM 1525 C CA . TYR A 1 200 ? 7.306 6.298 1.484 1.00 77.19 200 TYR A CA 1
ATOM 1526 C C . TYR A 1 200 ? 8.188 5.415 0.619 1.00 77.19 200 TYR A C 1
ATOM 1528 O O . TYR A 1 200 ? 7.723 4.939 -0.412 1.00 77.19 200 TYR A O 1
ATOM 1536 N N . THR A 1 201 ? 9.416 5.148 1.054 1.00 77.62 201 THR A N 1
ATOM 1537 C CA . THR A 1 201 ? 10.353 4.297 0.313 1.00 77.62 201 THR A CA 1
ATOM 1538 C C . THR A 1 201 ? 10.634 3.007 1.075 1.00 77.62 201 THR A C 1
ATOM 1540 O O . THR A 1 201 ? 11.143 3.045 2.195 1.00 77.62 201 THR A O 1
ATOM 1543 N N . GLU A 1 202 ? 10.372 1.861 0.445 1.00 70.94 202 GLU A N 1
ATOM 1544 C CA . GLU A 1 202 ? 10.972 0.587 0.854 1.00 70.94 202 GLU A CA 1
ATOM 1545 C C . GLU A 1 202 ? 12.137 0.259 -0.071 1.00 70.94 202 GLU A C 1
ATOM 1547 O O . GLU A 1 202 ? 12.024 0.362 -1.291 1.00 70.94 202 GLU A O 1
ATOM 1552 N N . SER A 1 203 ? 13.250 -0.168 0.517 1.00 70.19 203 SER A N 1
ATOM 1553 C CA . SER A 1 203 ? 14.450 -0.541 -0.225 1.00 70.19 203 SER A CA 1
ATOM 1554 C C . SER A 1 203 ? 14.881 -1.950 0.141 1.00 70.19 203 SER A C 1
ATOM 1556 O O . SER A 1 203 ? 14.923 -2.325 1.315 1.00 70.19 203 SER A O 1
ATOM 1558 N N . TRP A 1 204 ? 15.270 -2.717 -0.868 1.00 69.38 204 TRP A N 1
ATOM 1559 C CA . TRP A 1 204 ? 15.829 -4.049 -0.719 1.00 69.38 204 TRP A CA 1
ATOM 1560 C C . TRP A 1 204 ? 17.145 -4.126 -1.468 1.00 69.38 204 TRP A C 1
ATOM 1562 O O . TRP A 1 204 ? 17.180 -4.067 -2.697 1.00 69.38 204 TRP A O 1
ATOM 1572 N N . SER A 1 205 ? 18.223 -4.305 -0.716 1.00 64.06 205 SER A N 1
ATOM 1573 C CA . SER A 1 205 ? 19.530 -4.576 -1.298 1.00 64.06 205 SER A CA 1
ATOM 1574 C C . SER A 1 205 ? 19.755 -6.084 -1.442 1.00 64.06 205 SER A C 1
ATOM 1576 O O . SER A 1 205 ? 19.328 -6.847 -0.564 1.00 64.06 205 SER A O 1
ATOM 1578 N N . PRO A 1 206 ? 20.422 -6.525 -2.522 1.00 60.72 206 PRO A N 1
ATOM 1579 C CA . PRO A 1 206 ? 20.987 -7.871 -2.596 1.00 60.72 206 PRO A CA 1
ATOM 1580 C C . PRO A 1 206 ? 22.020 -8.062 -1.474 1.00 60.72 206 PRO A C 1
ATOM 1582 O O . PRO A 1 206 ? 22.620 -7.091 -1.005 1.00 60.72 206 PRO A O 1
ATOM 1585 N N . ALA A 1 207 ? 22.262 -9.306 -1.049 1.00 54.50 207 ALA A N 1
ATOM 1586 C CA . ALA A 1 207 ? 23.337 -9.558 -0.081 1.00 54.50 207 ALA A CA 1
ATOM 1587 C C . ALA A 1 207 ? 24.734 -9.326 -0.685 1.00 54.50 207 ALA A C 1
ATOM 1589 O O . ALA A 1 207 ? 25.641 -8.902 0.027 1.00 54.50 207 ALA A O 1
ATOM 1590 N N . ASP A 1 208 ? 24.886 -9.572 -1.991 1.00 60.81 208 ASP A N 1
ATOM 1591 C CA . ASP A 1 208 ? 26.080 -9.246 -2.769 1.00 60.81 208 ASP A CA 1
ATOM 1592 C C . ASP A 1 208 ? 25.701 -8.329 -3.950 1.00 60.81 208 ASP A C 1
ATOM 1594 O O . ASP A 1 208 ? 25.098 -8.792 -4.923 1.00 60.81 208 ASP A O 1
ATOM 1598 N N . PRO A 1 209 ? 26.046 -7.030 -3.894 1.00 62.91 209 PRO A N 1
ATOM 1599 C CA . PRO A 1 209 ? 25.764 -6.073 -4.965 1.00 62.91 209 PRO A CA 1
ATOM 1600 C C . PRO A 1 209 ? 26.417 -6.403 -6.313 1.00 62.91 209 PRO A C 1
ATOM 1602 O O . PRO A 1 209 ? 25.990 -5.873 -7.335 1.00 62.91 209 PRO A O 1
ATOM 1605 N N . SER A 1 210 ? 27.454 -7.249 -6.343 1.00 65.75 210 SER A N 1
ATOM 1606 C CA . SER A 1 210 ? 28.107 -7.657 -7.594 1.00 65.75 210 SER A CA 1
ATOM 1607 C C . SER A 1 210 ? 27.294 -8.672 -8.402 1.00 65.75 210 SER A C 1
ATOM 1609 O O . SER A 1 210 ? 27.514 -8.801 -9.604 1.00 65.75 210 SER A O 1
ATOM 1611 N N . LEU A 1 211 ? 26.334 -9.342 -7.756 1.00 61.16 211 LEU A N 1
ATOM 1612 C CA . LEU A 1 211 ? 25.423 -10.322 -8.355 1.00 61.16 211 LEU A CA 1
ATOM 1613 C C . LEU A 1 211 ? 24.071 -9.705 -8.755 1.00 61.16 211 LEU A C 1
ATOM 1615 O O . LEU A 1 211 ? 23.156 -10.421 -9.157 1.00 61.16 211 LEU A O 1
ATOM 1619 N N . TRP A 1 212 ? 23.926 -8.384 -8.617 1.00 66.94 212 TRP A N 1
ATOM 1620 C CA . TRP A 1 212 ? 22.722 -7.654 -8.994 1.00 66.94 212 TRP A CA 1
ATOM 1621 C C . TRP A 1 212 ? 22.821 -7.126 -10.418 1.00 66.94 212 TRP A C 1
ATOM 1623 O O . TRP A 1 212 ? 23.606 -6.216 -10.708 1.00 66.94 212 TRP A O 1
ATOM 1633 N N . ASP A 1 213 ? 21.966 -7.669 -11.277 1.00 68.69 213 ASP A N 1
ATOM 1634 C CA . ASP A 1 213 ? 21.657 -7.094 -12.574 1.00 68.69 213 ASP A CA 1
ATOM 1635 C C . ASP A 1 213 ? 20.175 -6.686 -12.613 1.00 68.69 213 ASP A C 1
ATOM 1637 O O . ASP A 1 213 ? 19.296 -7.544 -12.499 1.00 68.69 213 ASP A O 1
ATOM 1641 N N . PRO A 1 214 ? 19.856 -5.386 -12.735 1.00 65.44 214 PRO A N 1
ATOM 1642 C CA . PRO A 1 214 ? 18.473 -4.950 -12.868 1.00 65.44 214 PRO A CA 1
ATOM 1643 C C . PRO A 1 214 ? 17.820 -5.397 -14.184 1.00 65.44 214 PRO A C 1
ATOM 1645 O O . PRO A 1 214 ? 16.594 -5.372 -14.268 1.00 65.44 214 PRO A O 1
ATOM 1648 N N . GLU A 1 215 ? 18.593 -5.819 -15.194 1.00 67.88 215 GLU A N 1
ATOM 1649 C CA . GLU A 1 215 ? 18.049 -6.430 -16.416 1.00 67.88 215 GLU A CA 1
ATOM 1650 C C . GLU A 1 215 ? 17.463 -7.830 -16.160 1.00 67.88 215 GLU A C 1
ATOM 1652 O O . GLU A 1 215 ? 16.562 -8.254 -16.883 1.00 67.88 215 GLU A O 1
ATOM 1657 N N . ASP A 1 216 ? 17.875 -8.502 -15.079 1.00 63.94 216 ASP A N 1
ATOM 1658 C CA . ASP A 1 216 ? 17.317 -9.791 -14.649 1.00 63.94 216 ASP A CA 1
ATOM 1659 C C . ASP A 1 216 ? 16.009 -9.642 -13.847 1.00 63.94 216 ASP A C 1
ATOM 1661 O O . ASP A 1 216 ? 15.452 -10.639 -13.372 1.00 63.94 216 ASP A O 1
ATOM 1665 N N . LEU A 1 217 ? 15.533 -8.411 -13.622 1.00 64.00 217 LEU A N 1
ATOM 1666 C CA . LEU A 1 217 ? 14.319 -8.132 -12.861 1.00 64.00 217 LEU A CA 1
ATOM 1667 C C . LEU A 1 217 ? 13.088 -8.076 -13.772 1.00 64.00 217 LEU A C 1
ATOM 1669 O O . LEU A 1 217 ? 12.880 -7.123 -14.522 1.00 64.00 217 LEU A O 1
ATOM 1673 N N . GLU A 1 218 ? 12.205 -9.054 -13.611 1.00 64.31 218 GLU A N 1
ATOM 1674 C CA . GLU A 1 218 ? 10.859 -9.070 -14.170 1.00 64.31 218 GLU A CA 1
ATOM 1675 C C . GLU A 1 218 ? 9.852 -8.523 -13.134 1.00 64.31 218 GLU A C 1
ATOM 1677 O O . GLU A 1 218 ? 9.594 -9.119 -12.080 1.00 64.31 218 GLU A O 1
ATOM 1682 N N . LEU A 1 219 ? 9.246 -7.373 -13.437 1.00 68.31 219 LEU A N 1
ATOM 1683 C CA . LEU A 1 219 ? 8.144 -6.806 -12.657 1.00 68.31 219 LEU A CA 1
ATOM 1684 C C . LEU A 1 219 ? 6.802 -7.399 -13.123 1.00 68.31 219 LEU A C 1
ATOM 1686 O O . LEU A 1 219 ? 6.486 -7.389 -14.316 1.00 68.31 219 LEU A O 1
ATOM 1690 N N . TYR A 1 220 ? 6.003 -7.880 -12.167 1.00 66.50 220 TYR A N 1
ATOM 1691 C CA . TYR A 1 220 ? 4.678 -8.454 -12.393 1.00 66.50 220 TYR A CA 1
ATOM 1692 C C . TYR A 1 220 ? 3.600 -7.685 -11.623 1.00 66.50 220 TYR A C 1
ATOM 1694 O O . TYR A 1 220 ? 3.618 -7.628 -10.398 1.00 66.50 220 TYR A O 1
ATOM 1702 N N . LEU A 1 221 ? 2.610 -7.135 -12.321 1.00 66.75 221 LEU A N 1
ATOM 1703 C CA . LEU A 1 221 ? 1.463 -6.464 -11.698 1.00 66.75 221 LEU A CA 1
ATOM 1704 C C . LEU A 1 221 ? 0.217 -7.329 -11.846 1.00 66.75 221 LEU A C 1
ATOM 1706 O O . LEU A 1 221 ? -0.186 -7.662 -12.957 1.00 66.75 221 LEU A O 1
ATOM 1710 N N . VAL A 1 222 ? -0.397 -7.720 -10.739 1.00 62.56 222 VAL A N 1
ATOM 1711 C CA . VAL A 1 222 ? -1.444 -8.745 -10.724 1.00 62.56 222 VAL A CA 1
ATOM 1712 C C . VAL A 1 222 ? -2.707 -8.151 -10.143 1.00 62.56 222 VAL A C 1
ATOM 1714 O O . VAL A 1 222 ? -2.665 -7.515 -9.098 1.00 62.56 222 VAL A O 1
ATOM 1717 N N . TRP A 1 223 ? -3.831 -8.336 -10.822 1.00 65.12 223 TRP A N 1
ATOM 1718 C CA . TRP A 1 223 ? -5.114 -7.869 -10.314 1.00 65.12 223 TRP A CA 1
ATOM 1719 C C . TRP A 1 223 ? -5.554 -8.766 -9.150 1.00 65.12 223 TRP A C 1
ATOM 1721 O O . TRP A 1 223 ? -5.382 -9.982 -9.212 1.00 65.12 223 TRP A O 1
ATOM 1731 N N . GLU A 1 224 ? -6.104 -8.199 -8.079 1.00 54.88 224 GLU A N 1
ATOM 1732 C CA . GLU A 1 224 ? -6.615 -9.008 -6.969 1.00 54.88 224 GLU A CA 1
ATOM 1733 C C . GLU A 1 224 ? -7.665 -10.007 -7.477 1.00 54.88 224 GLU A C 1
ATOM 1735 O O . GLU A 1 224 ? -8.572 -9.654 -8.236 1.00 54.88 224 GLU A O 1
ATOM 1740 N N . GLY A 1 225 ? -7.521 -11.269 -7.066 1.00 53.84 225 GLY A N 1
ATOM 1741 C CA . GLY A 1 225 ? -8.382 -12.369 -7.499 1.00 53.84 225 GLY A CA 1
ATOM 1742 C C . GLY A 1 225 ? -8.028 -12.977 -8.859 1.00 53.84 225 GLY A C 1
ATOM 1743 O O . GLY A 1 225 ? -8.642 -13.975 -9.230 1.00 53.84 225 GLY A O 1
ATOM 1744 N N . ASP A 1 226 ? -7.051 -12.431 -9.585 1.00 60.66 226 ASP A N 1
ATOM 1745 C CA . ASP A 1 226 ? -6.558 -13.056 -10.810 1.00 60.66 226 ASP A CA 1
ATOM 1746 C C . ASP A 1 226 ? -5.499 -14.124 -10.524 1.00 60.66 226 ASP A C 1
ATOM 1748 O O . ASP A 1 226 ? -4.688 -14.014 -9.599 1.00 60.66 226 ASP A O 1
ATOM 1752 N N . GLU A 1 227 ? -5.487 -15.156 -11.366 1.00 60.19 227 GLU A N 1
ATOM 1753 C CA . GLU A 1 227 ? -4.456 -16.185 -11.330 1.00 60.19 227 GLU A CA 1
ATOM 1754 C C . GLU A 1 227 ? -3.110 -15.617 -11.789 1.00 60.19 227 GLU A C 1
ATOM 1756 O O . GLU A 1 227 ? -2.984 -14.934 -12.811 1.00 60.19 227 GLU A O 1
ATOM 1761 N N . LEU A 1 228 ? -2.073 -15.934 -11.018 1.00 61.81 228 LEU A N 1
ATOM 1762 C CA . LEU A 1 228 ? -0.697 -15.684 -11.415 1.00 61.81 228 LEU A CA 1
ATOM 1763 C C . LEU A 1 228 ? -0.345 -16.576 -12.614 1.00 61.81 228 LEU A C 1
ATOM 1765 O O . LEU A 1 228 ? -0.730 -17.745 -12.621 1.00 61.81 228 LEU A O 1
ATOM 1769 N N . PRO A 1 229 ? 0.442 -16.092 -13.593 1.00 63.72 229 PRO A N 1
ATOM 1770 C CA . PRO A 1 229 ? 0.933 -16.948 -14.668 1.00 63.72 229 PRO A CA 1
ATOM 1771 C C . PRO A 1 229 ? 1.629 -18.202 -14.111 1.00 63.72 229 PRO A C 1
ATOM 1773 O O . PRO A 1 229 ? 2.454 -18.088 -13.206 1.00 63.72 229 PRO A O 1
ATOM 1776 N N . GLU A 1 230 ? 1.365 -19.390 -14.662 1.00 65.75 230 GLU A N 1
ATOM 1777 C CA . GLU A 1 230 ? 1.922 -20.660 -14.150 1.00 65.75 230 GLU A CA 1
ATOM 1778 C C . GLU A 1 230 ? 3.453 -20.625 -14.005 1.00 65.75 230 GLU A C 1
ATOM 1780 O O . GLU A 1 230 ? 4.014 -21.081 -13.010 1.00 65.75 230 GLU A O 1
ATOM 1785 N N . GLN A 1 231 ? 4.143 -20.004 -14.966 1.00 63.91 231 GLN A N 1
ATOM 1786 C CA . GLN A 1 231 ? 5.595 -19.806 -14.930 1.00 63.91 231 GLN A CA 1
ATOM 1787 C C . GLN A 1 231 ? 6.060 -18.966 -13.728 1.00 63.91 231 GLN A C 1
ATOM 1789 O O . GLN A 1 231 ? 7.128 -19.217 -13.169 1.00 63.91 231 GLN A O 1
ATOM 1794 N N . PHE A 1 232 ? 5.256 -17.981 -13.317 1.00 64.50 232 PHE A N 1
ATOM 1795 C CA . PHE A 1 232 ? 5.514 -17.154 -12.144 1.00 64.50 232 PHE A CA 1
ATOM 1796 C C . PHE A 1 232 ? 5.332 -17.986 -10.876 1.00 64.50 232 PHE A C 1
ATOM 1798 O O . PHE A 1 232 ? 6.206 -17.978 -10.010 1.00 64.50 232 PHE A O 1
ATOM 1805 N N . VAL A 1 233 ? 4.227 -18.734 -10.784 1.00 64.19 233 VAL A N 1
ATOM 1806 C CA . VAL A 1 233 ? 3.931 -19.616 -9.643 1.00 64.19 233 VAL A CA 1
ATOM 1807 C C . VAL A 1 233 ? 5.046 -20.643 -9.467 1.00 64.19 233 VAL A C 1
ATOM 1809 O O . VAL A 1 233 ? 5.596 -20.763 -8.377 1.00 64.19 233 VAL A O 1
ATOM 1812 N N . ALA A 1 234 ? 5.473 -21.289 -10.553 1.00 65.56 234 ALA A N 1
ATOM 1813 C CA . ALA A 1 234 ? 6.562 -22.259 -10.534 1.00 65.56 234 ALA A CA 1
ATOM 1814 C C . ALA A 1 234 ? 7.893 -21.649 -10.056 1.00 65.56 234 ALA A C 1
ATOM 1816 O O . ALA A 1 234 ? 8.575 -22.246 -9.222 1.00 65.56 234 ALA A O 1
ATOM 1817 N N . ARG A 1 235 ? 8.256 -20.449 -10.540 1.00 62.59 235 ARG A N 1
ATOM 1818 C CA . ARG A 1 235 ? 9.474 -19.734 -10.109 1.00 62.59 235 ARG A CA 1
ATOM 1819 C C . ARG A 1 235 ? 9.406 -19.327 -8.632 1.00 62.59 235 ARG A C 1
ATOM 1821 O O . ARG A 1 235 ? 10.368 -19.544 -7.901 1.00 62.59 235 ARG A O 1
ATOM 1828 N N . ARG A 1 236 ? 8.268 -18.787 -8.181 1.00 61.00 236 ARG A N 1
ATOM 1829 C CA . ARG A 1 236 ? 8.017 -18.432 -6.773 1.00 61.00 236 ARG A CA 1
ATOM 1830 C C . ARG A 1 236 ? 8.105 -19.650 -5.855 1.00 61.00 236 ARG A C 1
ATOM 1832 O O . ARG A 1 236 ? 8.751 -19.585 -4.813 1.00 61.00 236 ARG A O 1
ATOM 1839 N N . ASP A 1 237 ? 7.455 -20.749 -6.220 1.00 63.44 237 ASP A N 1
ATOM 1840 C CA . ASP A 1 237 ? 7.355 -21.933 -5.365 1.00 63.44 237 ASP A CA 1
ATOM 1841 C C . ASP A 1 237 ? 8.682 -22.694 -5.282 1.00 63.44 237 ASP A C 1
ATOM 1843 O O . ASP A 1 237 ? 9.023 -23.220 -4.221 1.00 63.44 237 ASP A O 1
ATOM 1847 N N . ALA A 1 238 ? 9.464 -22.716 -6.367 1.00 61.38 238 ALA A N 1
ATOM 1848 C CA . ALA A 1 238 ? 10.830 -23.234 -6.350 1.00 61.38 238 ALA A CA 1
ATOM 1849 C C . ALA A 1 238 ? 11.709 -22.471 -5.342 1.00 61.38 238 ALA A C 1
ATOM 1851 O O . ALA A 1 238 ? 12.391 -23.101 -4.535 1.00 61.38 238 ALA A O 1
ATOM 1852 N N . TYR A 1 239 ? 11.618 -21.137 -5.321 1.00 57.28 239 TYR A N 1
ATOM 1853 C CA . TYR A 1 239 ? 12.332 -20.307 -4.349 1.00 57.28 239 TYR A CA 1
ATOM 1854 C C . TYR A 1 239 ? 11.894 -20.570 -2.906 1.00 57.28 239 TYR A C 1
ATOM 1856 O O . TYR A 1 239 ? 12.730 -20.811 -2.037 1.00 57.28 239 TYR A O 1
ATOM 1864 N N . MET A 1 240 ? 10.583 -20.568 -2.640 1.00 54.56 240 MET A N 1
ATOM 1865 C CA . MET A 1 240 ? 10.077 -20.785 -1.280 1.00 54.56 240 MET A CA 1
ATOM 1866 C C . MET A 1 240 ? 10.521 -22.142 -0.718 1.00 54.56 240 MET A C 1
ATOM 1868 O O . MET A 1 240 ? 10.828 -22.238 0.469 1.00 54.56 240 MET A O 1
ATOM 1872 N N . LYS A 1 241 ? 10.607 -23.179 -1.563 1.00 60.41 241 LYS A N 1
ATOM 1873 C CA . LYS A 1 241 ? 11.153 -24.491 -1.183 1.00 60.41 241 LYS A CA 1
ATOM 1874 C C . LYS A 1 241 ? 12.646 -24.433 -0.845 1.00 60.41 241 LYS A C 1
ATOM 1876 O O . LYS A 1 241 ? 13.068 -25.079 0.111 1.00 60.41 241 LYS A O 1
ATOM 1881 N N . GLU A 1 242 ? 13.435 -23.673 -1.598 1.00 56.00 242 GLU A N 1
ATOM 1882 C CA . GLU A 1 242 ? 14.878 -23.527 -1.380 1.00 56.00 242 GLU A CA 1
ATOM 1883 C C . GLU A 1 242 ? 15.198 -22.760 -0.084 1.00 56.00 242 GLU A C 1
ATOM 1885 O O . GLU A 1 242 ? 16.004 -23.221 0.725 1.00 56.00 242 GLU A O 1
ATOM 1890 N N . GLU A 1 243 ? 14.514 -21.643 0.173 1.00 51.97 243 GLU A N 1
ATOM 1891 C CA . GLU A 1 243 ? 14.669 -20.881 1.422 1.00 51.97 243 GLU A CA 1
ATOM 1892 C C . GLU A 1 243 ? 14.228 -21.688 2.644 1.00 51.97 243 GLU A C 1
ATOM 1894 O O . GLU A 1 243 ? 14.891 -21.678 3.684 1.00 51.97 243 GLU A O 1
ATOM 1899 N N . PHE A 1 244 ? 13.140 -22.452 2.514 1.00 48.03 244 PHE A N 1
ATOM 1900 C CA . PHE A 1 244 ? 12.697 -23.352 3.573 1.00 48.03 244 PHE A CA 1
ATOM 1901 C C . PHE A 1 244 ? 13.744 -24.437 3.866 1.00 48.03 244 PHE A C 1
ATOM 1903 O O . PHE A 1 244 ? 14.022 -24.729 5.028 1.00 48.03 244 PHE A O 1
ATOM 1910 N N . ALA A 1 245 ? 14.395 -24.991 2.837 1.00 53.81 245 ALA A N 1
ATOM 1911 C CA . ALA A 1 245 ? 15.471 -25.967 3.009 1.00 53.81 245 ALA A CA 1
ATOM 1912 C C . ALA A 1 245 ? 16.708 -25.375 3.715 1.00 53.81 245 ALA A C 1
ATOM 1914 O O . ALA A 1 245 ? 17.291 -26.046 4.573 1.00 53.81 245 ALA A O 1
ATOM 1915 N N . LYS A 1 246 ? 17.076 -24.119 3.417 1.00 53.00 246 LYS A N 1
ATOM 1916 C CA . LYS A 1 246 ? 18.154 -23.381 4.110 1.00 53.00 246 LYS A CA 1
ATOM 1917 C C . LYS A 1 246 ? 17.819 -23.132 5.586 1.00 53.00 246 LYS A C 1
ATOM 1919 O O . LYS A 1 246 ? 18.671 -23.329 6.451 1.00 53.00 246 LYS A O 1
ATOM 1924 N N . LEU A 1 247 ? 16.571 -22.769 5.894 1.00 43.69 247 LEU A N 1
ATOM 1925 C CA . LEU A 1 247 ? 16.092 -22.600 7.275 1.00 43.69 247 LEU A CA 1
ATOM 1926 C C . LEU A 1 247 ? 16.134 -23.919 8.066 1.00 43.69 247 LEU A C 1
ATOM 1928 O O . LEU A 1 247 ? 16.562 -23.929 9.218 1.00 43.69 247 LEU A O 1
ATOM 1932 N N . LEU A 1 248 ? 15.765 -25.042 7.440 1.00 41.72 248 LEU A N 1
ATOM 1933 C CA . LEU A 1 248 ? 15.831 -26.373 8.057 1.00 41.72 248 LEU A CA 1
ATOM 1934 C C . LEU A 1 248 ? 17.268 -26.850 8.322 1.00 41.72 248 LEU A C 1
ATOM 1936 O O . LEU A 1 248 ? 17.504 -27.566 9.293 1.00 41.72 248 LEU A O 1
ATOM 1940 N N . THR A 1 249 ? 18.235 -26.459 7.488 1.00 50.00 249 THR A N 1
ATOM 1941 C CA . THR A 1 249 ? 19.653 -26.806 7.701 1.00 50.00 249 THR A CA 1
ATOM 1942 C C . THR A 1 249 ? 20.331 -25.922 8.747 1.00 50.00 249 THR A C 1
ATOM 1944 O O . THR A 1 249 ? 21.258 -26.380 9.413 1.00 50.00 249 THR A O 1
ATOM 1947 N N . ALA A 1 250 ? 19.864 -24.684 8.931 1.00 45.88 250 ALA A N 1
ATOM 1948 C CA . ALA A 1 250 ? 20.403 -23.754 9.921 1.00 45.88 250 ALA A CA 1
ATOM 1949 C C . ALA A 1 250 ? 19.956 -24.054 11.366 1.00 45.88 250 ALA A C 1
ATOM 1951 O O . ALA A 1 250 ? 20.663 -23.676 12.299 1.00 45.88 250 ALA A O 1
ATOM 1952 N N . ASP A 1 251 ? 18.824 -24.744 11.560 1.00 43.81 251 ASP A N 1
ATOM 1953 C CA . ASP A 1 251 ? 18.188 -24.908 12.878 1.00 43.81 251 ASP A CA 1
ATOM 1954 C C . ASP A 1 251 ? 17.779 -26.366 13.187 1.00 43.81 251 ASP A C 1
ATOM 1956 O O . ASP A 1 251 ? 16.744 -26.646 13.798 1.00 43.81 251 ASP A O 1
ATOM 1960 N N . ALA A 1 252 ? 18.633 -27.322 12.795 1.00 41.59 252 ALA A N 1
ATOM 1961 C CA . ALA A 1 252 ? 18.457 -28.771 12.982 1.00 41.59 252 ALA A CA 1
ATOM 1962 C C . ALA A 1 252 ? 18.328 -29.245 14.454 1.00 41.59 252 ALA A C 1
ATOM 1964 O O . ALA A 1 252 ? 18.296 -30.445 14.715 1.00 41.59 252 ALA A O 1
ATOM 1965 N N . GLY A 1 253 ? 18.263 -28.331 15.428 1.00 42.56 253 GLY A N 1
ATOM 1966 C CA . GLY A 1 253 ? 18.153 -28.648 16.851 1.00 42.56 253 GLY A CA 1
ATOM 1967 C C . GLY A 1 253 ? 16.818 -28.320 17.528 1.00 42.56 253 GLY A C 1
ATOM 1968 O O . GLY A 1 253 ? 16.686 -28.674 18.699 1.00 42.56 253 GLY A O 1
ATOM 1969 N N . LYS A 1 254 ? 15.860 -27.612 16.897 1.00 43.34 254 LYS A N 1
ATOM 1970 C CA . LYS A 1 254 ? 14.710 -27.050 17.655 1.00 43.34 254 LYS A CA 1
ATOM 1971 C C . LYS A 1 254 ? 13.333 -26.957 16.983 1.00 43.34 254 LYS A C 1
ATOM 1973 O O . LYS A 1 254 ? 12.404 -26.481 17.635 1.00 43.34 254 LYS A O 1
ATOM 1978 N N . LEU A 1 255 ? 13.136 -27.378 15.738 1.00 39.44 255 LEU A N 1
ATOM 1979 C CA . LEU A 1 255 ? 11.863 -27.111 15.049 1.00 39.44 255 LEU A CA 1
ATOM 1980 C C . LEU A 1 255 ? 10.906 -28.314 15.066 1.00 39.44 255 LEU A C 1
ATOM 1982 O O . LEU A 1 255 ? 10.969 -29.182 14.205 1.00 39.44 255 LEU A O 1
ATOM 1986 N N . GLU A 1 256 ? 9.973 -28.329 16.028 1.00 39.81 256 GLU A N 1
ATOM 1987 C CA . GLU A 1 256 ? 8.935 -29.372 16.169 1.00 39.81 256 GLU A CA 1
ATOM 1988 C C . GLU A 1 256 ? 7.651 -29.148 15.342 1.00 39.81 256 GLU A C 1
ATOM 1990 O O . GLU A 1 256 ? 6.778 -30.013 15.364 1.00 39.81 256 GLU A O 1
ATOM 1995 N N . ARG A 1 257 ? 7.491 -28.042 14.593 1.00 40.31 257 ARG A N 1
ATOM 1996 C CA . ARG A 1 257 ? 6.447 -27.886 13.545 1.00 40.31 257 ARG A CA 1
ATOM 1997 C C . ARG A 1 257 ? 6.477 -26.495 12.907 1.00 40.31 257 ARG A C 1
ATOM 1999 O O . ARG A 1 257 ? 6.200 -25.511 13.585 1.00 40.31 257 ARG A O 1
ATOM 2006 N N . LEU A 1 258 ? 6.688 -26.417 11.593 1.00 36.66 258 LEU A N 1
ATOM 2007 C CA . LEU A 1 258 ? 6.344 -25.246 10.775 1.00 36.66 258 LEU A CA 1
ATOM 2008 C C . LEU A 1 258 ? 5.661 -25.730 9.492 1.00 36.66 258 LEU A C 1
ATOM 2010 O O . LEU A 1 258 ? 6.246 -26.487 8.723 1.00 36.66 258 LEU A O 1
ATOM 2014 N N . GLY A 1 259 ? 4.402 -25.333 9.295 1.00 38.25 259 GLY A N 1
ATOM 2015 C CA . GLY A 1 259 ? 3.630 -25.640 8.090 1.00 38.25 259 GLY A CA 1
ATOM 2016 C C . GLY A 1 259 ? 3.746 -24.522 7.055 1.00 38.25 259 GLY A C 1
ATOM 2017 O O . GLY A 1 259 ? 3.656 -23.346 7.406 1.00 38.25 259 GLY A O 1
ATOM 2018 N N . TYR A 1 260 ? 3.911 -24.892 5.785 1.00 37.50 260 TYR A N 1
ATOM 2019 C CA . TYR A 1 260 ? 3.819 -23.997 4.630 1.00 37.50 260 TYR A CA 1
ATOM 2020 C C . TYR A 1 260 ? 2.527 -24.294 3.857 1.00 37.50 260 TYR A C 1
ATOM 2022 O O . TYR A 1 260 ? 2.208 -25.457 3.615 1.00 37.50 260 TYR A O 1
ATOM 2030 N N . LYS A 1 261 ? 1.781 -23.251 3.470 1.00 36.00 261 LYS A N 1
ATOM 2031 C CA . LYS A 1 261 ? 0.558 -23.366 2.663 1.00 36.00 261 LYS A CA 1
ATOM 2032 C C . LYS A 1 261 ? 0.881 -23.067 1.195 1.00 36.00 261 LYS A C 1
ATOM 2034 O O . LYS A 1 261 ? 1.202 -21.930 0.860 1.00 36.00 261 LYS A O 1
ATOM 2039 N N . SER A 1 262 ? 0.764 -24.088 0.346 1.00 38.75 262 SER A N 1
ATOM 2040 C CA . SER A 1 262 ? 0.717 -23.954 -1.116 1.00 38.75 262 SER A CA 1
ATOM 2041 C C . SER A 1 262 ? -0.603 -23.295 -1.554 1.00 38.75 262 SER A C 1
ATOM 2043 O O . SER A 1 262 ? -1.633 -23.437 -0.890 1.00 38.75 262 SER A O 1
ATOM 2045 N N . VAL A 1 263 ? -0.562 -22.543 -2.657 1.00 38.19 263 VAL A N 1
ATOM 2046 C CA . VAL A 1 263 ? -1.666 -21.698 -3.152 1.00 38.19 263 VAL A CA 1
ATOM 2047 C C . VAL A 1 263 ? -2.826 -22.512 -3.750 1.00 38.19 263 VAL A C 1
ATOM 2049 O O . VAL A 1 263 ? -3.936 -21.997 -3.830 1.00 38.19 263 VAL A O 1
ATOM 2052 N N . ASP A 1 264 ? -2.639 -23.808 -4.009 1.00 40.03 264 ASP A N 1
ATOM 2053 C CA . ASP A 1 264 ? -3.655 -24.652 -4.663 1.00 40.03 264 ASP A CA 1
ATOM 2054 C C . ASP A 1 264 ? -4.654 -25.306 -3.690 1.00 40.03 264 ASP A C 1
ATOM 2056 O O . ASP A 1 264 ? -5.425 -26.190 -4.060 1.00 40.03 264 ASP A O 1
ATOM 2060 N N . GLY A 1 265 ? -4.655 -24.904 -2.415 1.00 35.06 265 GLY A N 1
ATOM 2061 C CA . GLY A 1 265 ? -5.657 -25.347 -1.438 1.00 35.06 265 GLY A CA 1
ATOM 2062 C C . GLY A 1 265 ? -5.585 -26.826 -1.032 1.00 35.06 265 GLY A C 1
ATOM 2063 O O . GLY A 1 265 ? -6.391 -27.258 -0.209 1.00 35.06 265 GLY A O 1
ATO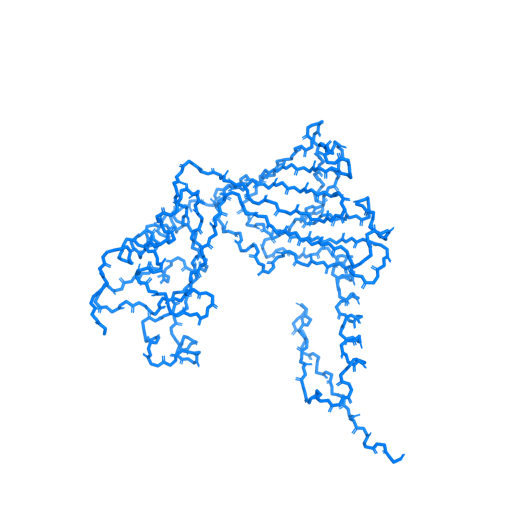M 2064 N N . ALA A 1 266 ? -4.622 -27.597 -1.542 1.00 35.41 266 ALA A N 1
ATOM 2065 C CA . ALA A 1 266 ? -4.332 -28.938 -1.052 1.00 35.41 266 ALA A CA 1
ATOM 2066 C C . ALA A 1 266 ? -3.517 -28.856 0.252 1.00 35.41 266 ALA A C 1
ATOM 2068 O O . ALA A 1 266 ? -2.418 -28.299 0.280 1.00 35.41 266 ALA A O 1
ATOM 2069 N N . GLU A 1 267 ? -4.056 -29.404 1.344 1.00 35.97 267 GLU A N 1
ATOM 2070 C CA . GLU A 1 267 ? -3.279 -29.652 2.559 1.00 35.97 267 GLU A CA 1
ATOM 2071 C C . GLU A 1 267 ? -2.247 -30.753 2.282 1.00 35.97 267 GLU A C 1
ATOM 2073 O O . GLU A 1 267 ? -2.582 -31.936 2.286 1.00 35.97 267 GLU A O 1
ATOM 2078 N N . GLU A 1 268 ? -0.981 -30.388 2.083 1.00 36.91 268 GLU A N 1
ATOM 2079 C CA . GLU A 1 268 ? 0.120 -31.339 2.232 1.00 36.91 268 GLU A CA 1
ATOM 2080 C C . GLU A 1 268 ? 0.853 -31.092 3.550 1.00 36.91 268 GLU A C 1
ATOM 2082 O O . GLU A 1 268 ? 1.581 -30.117 3.739 1.00 36.91 268 GLU A O 1
ATOM 2087 N N . TRP A 1 269 ? 0.644 -32.019 4.482 1.00 38.06 269 TRP A N 1
ATOM 2088 C CA . TRP A 1 269 ? 1.383 -32.105 5.730 1.00 38.06 269 TRP A CA 1
ATOM 2089 C C . TRP A 1 269 ? 2.696 -32.846 5.476 1.00 38.06 269 TRP A C 1
ATOM 2091 O O . TRP A 1 269 ? 2.702 -34.068 5.324 1.00 38.06 269 TRP A O 1
ATOM 2101 N N . VAL A 1 270 ? 3.827 -32.139 5.472 1.00 37.31 270 VAL A N 1
ATOM 2102 C CA . VAL A 1 270 ? 5.131 -32.811 5.538 1.00 37.31 270 VAL A CA 1
ATOM 2103 C C . VAL A 1 270 ? 5.345 -33.262 6.980 1.00 37.31 270 VAL A C 1
ATOM 2105 O O . VAL A 1 270 ? 5.664 -32.466 7.862 1.00 37.31 270 VAL A O 1
ATOM 2108 N N . THR A 1 271 ? 5.127 -34.552 7.229 1.00 35.47 271 THR A N 1
ATOM 2109 C CA . THR A 1 271 ? 5.545 -35.192 8.479 1.00 35.47 271 THR A CA 1
ATOM 2110 C C . THR A 1 271 ? 7.007 -35.581 8.314 1.00 35.47 271 THR A C 1
ATOM 2112 O O . THR A 1 271 ? 7.324 -36.461 7.519 1.00 35.47 271 THR A O 1
ATOM 2115 N N . VAL A 1 272 ? 7.906 -34.904 9.024 1.00 39.88 272 VAL A N 1
ATOM 2116 C CA . VAL A 1 272 ? 9.301 -35.338 9.139 1.00 39.88 272 VAL A CA 1
ATOM 2117 C C . VAL A 1 272 ? 9.367 -36.269 10.344 1.00 39.88 272 VAL A C 1
ATOM 2119 O O . VAL A 1 272 ? 9.258 -35.813 11.480 1.00 39.88 272 VAL A O 1
ATOM 2122 N N . GLU A 1 273 ? 9.502 -37.576 10.114 1.00 32.16 273 GLU A N 1
ATOM 2123 C CA . GLU A 1 273 ? 9.950 -38.477 11.176 1.00 32.16 273 GLU A CA 1
ATOM 2124 C C . GLU A 1 273 ? 11.431 -38.195 11.429 1.00 32.16 273 GLU A C 1
ATOM 2126 O O . GLU A 1 273 ? 12.295 -38.503 10.607 1.00 32.16 273 GLU A O 1
ATOM 2131 N N . VAL A 1 274 ? 11.723 -37.572 12.568 1.00 37.91 274 VAL A N 1
ATOM 2132 C CA . VAL A 1 274 ? 13.087 -37.491 13.078 1.00 37.91 274 VAL A CA 1
ATOM 2133 C C . VAL A 1 274 ? 13.392 -38.852 13.694 1.00 37.91 274 VAL A C 1
ATOM 2135 O O . VAL A 1 274 ? 12.872 -39.193 14.753 1.00 37.91 274 VAL A O 1
ATOM 2138 N N . SER A 1 275 ? 14.193 -39.670 13.012 1.00 33.81 275 SER A N 1
ATOM 2139 C CA . SER A 1 275 ? 14.810 -40.822 13.663 1.00 33.81 275 SER A CA 1
ATOM 2140 C C . SER A 1 275 ? 15.872 -40.300 14.626 1.00 33.81 275 SER A C 1
ATOM 2142 O O . SER A 1 275 ? 16.833 -39.672 14.172 1.00 33.81 275 SER A O 1
ATOM 2144 N N . ASP A 1 276 ? 15.724 -40.572 15.923 1.00 35.47 276 ASP A N 1
ATOM 2145 C CA . ASP A 1 276 ? 16.803 -40.392 16.893 1.00 35.47 276 ASP A CA 1
ATOM 2146 C C . ASP A 1 276 ? 17.993 -41.252 16.444 1.00 35.47 276 ASP A C 1
ATOM 2148 O O . ASP A 1 276 ? 17.988 -42.479 16.565 1.00 35.47 276 ASP A O 1
ATOM 2152 N N . GLY A 1 277 ? 18.987 -40.606 15.837 1.00 32.84 277 GLY A N 1
ATOM 2153 C CA . GLY A 1 277 ? 20.214 -41.257 15.408 1.00 32.84 277 GLY A CA 1
ATOM 2154 C C . GLY A 1 277 ? 21.010 -41.719 16.624 1.00 32.84 277 GLY A C 1
ATOM 2155 O O . GLY A 1 277 ? 21.455 -40.893 17.422 1.00 32.84 277 GLY A O 1
ATOM 2156 N N . ALA A 1 278 ? 21.186 -43.035 16.741 1.00 36.47 278 ALA A N 1
ATOM 2157 C CA . ALA A 1 278 ? 22.321 -43.636 17.435 1.00 36.47 278 ALA A CA 1
ATOM 2158 C C . ALA A 1 278 ? 23.562 -43.608 16.532 1.00 36.47 278 ALA A C 1
ATOM 2160 O O . ALA A 1 278 ? 23.392 -43.763 15.299 1.00 36.47 278 ALA A O 1
#

pLDDT: mean 70.72, std 18.21, range [31.78, 95.06]

Sequence (278 aa):
MPPVEGSMAELLANLERTALEKQTAESGAHTFTGRVFGRDDKPWAGYEFICSGGRRVVTDAEGRFTIVTEKPIVCYLVGGETDQKVKSVGSRFGIPMGTDIALEFHLKESLALTHLPVSDEPVVYAVYGDPADFRFDPEHPPLIMDGGEELSAETLDTYLGLPEQKMIGAWMVKGPEALKGYGTRAANGVLSIRVQTYPYTESWSPADPSLWDPEDLELYLVWEGDELPEQFVARRDAYMKEEFAKLLTADAGKLERLGYKSVDGAEEWVTVEVSDGA